Protein AF-A0A524MH67-F1 (afdb_monomer_lite)

Foldseek 3Di:
DFPPPDDAALVVQLVVCVVVVQKFFADKDWQLPDLPDRTPHMDTDIDRDDPPDDDDDHDLQVRLVSNLPNLLQVQDFDADDAPRDWGWGFRHWDDDPSDIDTHIDTDTQDQPQVRNQVSNCVSCPPRHDDPDDDGDGDLGAADADCPDPLNVLLVVLCVVLVHDDDDHGDPDDDCNSNVVSVVDHDDDDDFDWDPVPHPPTDGDPVRNVSVVSSVVSSVVQVPDPDHPD

Structure (mmCIF, N/CA/C/O backbone):
data_AF-A0A524MH67-F1
#
_entry.id   AF-A0A524MH67-F1
#
loop_
_atom_site.group_PDB
_atom_site.id
_atom_site.type_symbol
_atom_site.label_atom_id
_atom_site.label_alt_id
_atom_site.label_comp_id
_atom_site.label_asym_id
_atom_site.label_entity_id
_atom_site.label_seq_id
_atom_site.pdbx_PDB_ins_code
_atom_site.Cartn_x
_atom_site.Cartn_y
_atom_site.Cartn_z
_atom_site.occupancy
_atom_site.B_iso_or_equiv
_atom_site.auth_seq_id
_atom_site.auth_comp_id
_atom_site.auth_asym_id
_atom_site.auth_atom_id
_atom_site.pdbx_PDB_model_num
ATOM 1 N N . MET A 1 1 ? 3.419 -0.612 4.081 1.00 63.00 1 MET A N 1
ATOM 2 C CA . MET A 1 1 ? 4.745 -0.034 3.809 1.00 63.00 1 MET A CA 1
ATOM 3 C C . MET A 1 1 ? 4.761 1.410 4.276 1.00 63.00 1 MET A C 1
ATOM 5 O O . MET A 1 1 ? 4.017 2.202 3.728 1.00 63.00 1 MET A O 1
ATOM 9 N N . ARG A 1 2 ? 5.557 1.757 5.284 1.00 64.69 2 ARG A N 1
ATOM 10 C CA . ARG A 1 2 ? 5.836 3.132 5.705 1.00 64.69 2 ARG A CA 1
ATOM 11 C C . ARG A 1 2 ? 7.031 3.686 4.924 1.00 64.69 2 ARG A C 1
ATOM 13 O O . ARG A 1 2 ? 8.116 3.104 5.030 1.00 64.69 2 ARG A O 1
ATOM 20 N N . PRO A 1 3 ? 6.876 4.799 4.186 1.00 63.72 3 PRO A N 1
ATOM 21 C CA . PRO A 1 3 ? 7.995 5.458 3.521 1.00 63.72 3 PRO A CA 1
ATOM 22 C C . PRO A 1 3 ? 9.138 5.754 4.505 1.00 63.72 3 PRO A C 1
ATOM 24 O O . PRO A 1 3 ? 8.900 6.225 5.614 1.00 63.72 3 PRO A O 1
ATOM 27 N N . GLY A 1 4 ? 10.378 5.439 4.120 1.00 64.69 4 GLY A N 1
ATOM 28 C CA . GLY A 1 4 ? 11.579 5.686 4.933 1.00 64.69 4 GLY A CA 1
ATOM 29 C C . GLY A 1 4 ? 11.851 4.682 6.062 1.00 64.69 4 GLY A C 1
ATOM 30 O O . GLY A 1 4 ? 12.946 4.695 6.616 1.00 64.69 4 GLY A O 1
ATOM 31 N N . VAL A 1 5 ? 10.905 3.791 6.374 1.00 68.88 5 VAL A N 1
ATOM 32 C CA . VAL A 1 5 ? 11.072 2.727 7.383 1.00 68.88 5 VAL A CA 1
ATOM 33 C C . VAL A 1 5 ? 11.122 1.358 6.713 1.00 68.88 5 VAL A C 1
ATOM 35 O O . VAL A 1 5 ? 12.042 0.577 6.950 1.00 68.88 5 VAL A O 1
ATOM 38 N N . ASP A 1 6 ? 10.158 1.088 5.838 1.00 72.50 6 ASP A N 1
ATOM 39 C CA . ASP A 1 6 ? 10.026 -0.197 5.163 1.00 72.50 6 ASP A CA 1
ATOM 40 C C . ASP A 1 6 ? 10.774 -0.180 3.819 1.00 72.50 6 ASP A C 1
ATOM 42 O O . ASP A 1 6 ? 10.792 0.827 3.105 1.00 72.50 6 ASP A O 1
ATOM 46 N N . ARG A 1 7 ? 11.379 -1.315 3.444 1.00 82.44 7 ARG A N 1
ATOM 47 C CA . ARG A 1 7 ? 12.073 -1.481 2.156 1.00 82.44 7 ARG A CA 1
ATOM 48 C C . ARG A 1 7 ? 11.164 -2.160 1.140 1.00 82.44 7 ARG A C 1
ATOM 50 O O . ARG A 1 7 ? 10.571 -3.190 1.438 1.00 82.44 7 ARG A O 1
ATOM 57 N N . HIS A 1 8 ? 11.093 -1.604 -0.068 1.00 93.69 8 HIS A N 1
ATOM 58 C CA . HIS A 1 8 ? 10.440 -2.241 -1.210 1.00 93.69 8 HIS A CA 1
ATOM 59 C C . HIS A 1 8 ? 11.501 -2.783 -2.160 1.00 93.69 8 HIS A C 1
ATOM 61 O O . HIS A 1 8 ? 12.319 -2.005 -2.658 1.00 93.69 8 HIS A O 1
ATOM 67 N N . ALA A 1 9 ? 11.484 -4.083 -2.461 1.00 95.06 9 ALA A N 1
ATOM 68 C CA . ALA A 1 9 ? 12.525 -4.687 -3.294 1.00 95.06 9 ALA A CA 1
ATOM 69 C C . ALA A 1 9 ? 12.574 -4.060 -4.699 1.00 95.06 9 ALA A C 1
ATOM 71 O O . ALA A 1 9 ? 13.624 -3.597 -5.133 1.00 95.06 9 ALA A O 1
ATOM 72 N N . MET A 1 10 ? 11.421 -3.918 -5.361 1.00 95.88 10 MET A N 1
ATOM 73 C CA . MET A 1 10 ? 11.360 -3.285 -6.686 1.00 95.88 10 MET A CA 1
ATOM 74 C C . MET A 1 10 ? 11.753 -1.797 -6.705 1.00 95.88 10 MET A C 1
ATOM 76 O O . MET A 1 10 ? 12.475 -1.384 -7.606 1.00 95.88 10 MET A O 1
ATOM 80 N N . LEU A 1 11 ? 11.358 -0.987 -5.710 1.00 96.25 11 LEU A N 1
ATOM 81 C CA . LEU A 1 11 ? 11.816 0.413 -5.644 1.00 96.25 11 LEU A CA 1
ATOM 82 C C . LEU A 1 11 ? 13.320 0.506 -5.361 1.00 96.25 11 LEU A C 1
ATOM 84 O O . LEU A 1 11 ? 13.980 1.433 -5.819 1.00 96.25 11 LEU A O 1
ATOM 88 N N . THR A 1 12 ? 13.880 -0.467 -4.638 1.00 95.44 12 THR A N 1
ATOM 89 C CA . THR A 1 12 ? 15.331 -0.565 -4.423 1.00 95.44 12 THR A CA 1
ATOM 90 C C . THR A 1 12 ? 16.057 -0.874 -5.733 1.00 95.44 12 THR A C 1
ATOM 92 O O . THR A 1 12 ? 17.059 -0.235 -6.038 1.00 95.44 12 THR A O 1
ATOM 95 N N . ALA A 1 13 ? 15.520 -1.799 -6.533 1.00 96.19 13 ALA A N 1
ATOM 96 C CA . ALA A 1 13 ? 16.031 -2.117 -7.864 1.00 96.19 13 ALA A CA 1
ATOM 97 C C . ALA A 1 13 ? 15.954 -0.903 -8.813 1.00 96.19 13 ALA A C 1
ATOM 99 O O . ALA A 1 13 ? 16.918 -0.585 -9.503 1.00 96.19 13 ALA A O 1
ATOM 100 N N . SER A 1 14 ? 14.847 -0.160 -8.770 1.00 97.25 14 SER A N 1
ATOM 101 C CA . SER A 1 14 ? 14.681 1.100 -9.504 1.00 97.25 14 SER A CA 1
ATOM 102 C C . SER A 1 14 ? 15.709 2.158 -9.091 1.00 97.25 14 SER A C 1
ATOM 104 O O . SER A 1 14 ? 16.382 2.733 -9.942 1.00 97.25 14 SER A O 1
ATOM 106 N N . LYS A 1 15 ? 15.928 2.341 -7.781 1.00 96.38 15 LYS A N 1
ATOM 107 C CA . LYS A 1 15 ? 16.966 3.235 -7.248 1.00 96.38 15 LYS A CA 1
ATOM 108 C C . LYS A 1 15 ? 18.366 2.861 -7.726 1.00 96.38 15 LYS A C 1
ATOM 110 O O . LYS A 1 15 ? 19.169 3.746 -7.999 1.00 96.38 15 LYS A O 1
ATOM 115 N N . TYR A 1 16 ? 18.673 1.571 -7.819 1.00 97.00 16 TYR A N 1
ATOM 116 C CA . TYR A 1 16 ? 19.951 1.133 -8.364 1.00 97.00 16 TYR A CA 1
ATOM 117 C C . TYR A 1 16 ? 20.128 1.588 -9.821 1.00 97.00 16 TYR A C 1
ATOM 119 O O . TYR A 1 16 ? 21.191 2.099 -10.163 1.00 97.00 16 TYR A O 1
ATOM 127 N N . LEU A 1 17 ? 19.097 1.465 -10.664 1.00 97.19 17 LEU A N 1
ATOM 128 C CA . LEU A 1 17 ? 19.153 1.939 -12.052 1.00 97.19 17 LEU A CA 1
ATOM 129 C C . LEU A 1 17 ? 19.248 3.466 -12.140 1.00 97.19 17 LEU A C 1
ATOM 131 O O . LEU A 1 17 ? 19.985 3.976 -12.977 1.00 97.19 17 LEU A O 1
ATOM 135 N N . ASP A 1 18 ? 18.558 4.200 -11.267 1.00 95.38 18 ASP A N 1
ATOM 136 C CA . ASP A 1 18 ? 18.682 5.662 -11.159 1.00 95.38 18 ASP A CA 1
ATOM 137 C C . ASP A 1 18 ? 20.129 6.089 -10.841 1.00 95.38 18 ASP A C 1
ATOM 139 O O . ASP A 1 18 ? 20.682 6.987 -11.470 1.00 95.38 18 ASP A O 1
ATOM 143 N N . GLN A 1 19 ? 20.797 5.359 -9.943 1.00 96.94 19 GLN A N 1
ATOM 144 C CA . GLN A 1 19 ? 22.207 5.578 -9.600 1.00 96.94 19 GLN A CA 1
ATOM 145 C C . GLN A 1 19 ? 23.195 5.103 -10.681 1.00 96.94 19 GLN A C 1
ATOM 147 O O . GLN A 1 19 ? 24.370 5.464 -10.623 1.00 96.94 19 GLN A O 1
ATOM 152 N N . ASN A 1 20 ? 22.743 4.301 -11.652 1.00 97.06 20 ASN A N 1
ATOM 153 C CA . ASN A 1 20 ? 23.549 3.745 -12.741 1.00 97.06 20 ASN A CA 1
ATOM 154 C C . ASN A 1 20 ? 22.836 3.983 -14.093 1.00 97.06 20 ASN A C 1
ATOM 156 O O . ASN A 1 20 ? 22.246 3.059 -14.666 1.00 97.06 20 ASN A O 1
ATOM 160 N N . PRO A 1 21 ? 22.843 5.226 -14.610 1.00 95.19 21 PRO A N 1
ATOM 161 C CA . PRO A 1 21 ? 22.004 5.630 -15.743 1.00 95.19 21 PRO A CA 1
ATOM 162 C C . PRO A 1 21 ? 22.329 4.909 -17.057 1.00 95.19 21 PRO A C 1
ATOM 164 O O . PRO A 1 21 ? 21.431 4.703 -17.864 1.00 95.19 21 PRO A O 1
ATOM 167 N N . GLU A 1 22 ? 23.569 4.458 -17.240 1.00 95.19 22 GLU A N 1
ATOM 168 C CA . GLU A 1 22 ? 23.983 3.705 -18.434 1.00 95.19 22 GLU A CA 1
ATOM 169 C C . GLU A 1 22 ? 23.548 2.232 -18.392 1.00 95.19 22 GLU A C 1
ATOM 171 O O . GLU A 1 22 ? 23.509 1.558 -19.417 1.00 95.19 22 GLU A O 1
ATOM 176 N N . SER A 1 23 ? 23.225 1.700 -17.210 1.00 96.69 23 SER A N 1
ATOM 177 C CA . SER A 1 23 ? 22.861 0.292 -17.066 1.00 96.69 23 SER A CA 1
ATOM 178 C C . SER A 1 23 ? 21.522 -0.026 -17.726 1.00 96.69 23 SER A C 1
ATOM 180 O O . SER A 1 23 ? 20.567 0.744 -17.635 1.00 96.69 23 SER A O 1
ATOM 182 N N . VAL A 1 24 ? 21.395 -1.208 -18.318 1.00 97.00 24 VAL A N 1
ATOM 183 C CA . VAL A 1 24 ? 20.130 -1.680 -18.903 1.00 97.00 24 VAL A CA 1
ATOM 184 C C . VAL A 1 24 ? 19.752 -3.050 -18.353 1.00 97.00 24 VAL A C 1
ATOM 186 O O . VAL A 1 24 ? 20.598 -3.756 -17.807 1.00 97.00 24 VAL A O 1
ATOM 189 N N . VAL A 1 25 ? 18.476 -3.419 -18.462 1.00 96.81 25 VAL A N 1
ATOM 190 C CA . VAL A 1 25 ? 17.924 -4.646 -17.872 1.00 96.81 25 VAL A CA 1
ATOM 191 C C . VAL A 1 25 ? 17.543 -5.634 -18.971 1.00 96.81 25 VAL A C 1
ATOM 193 O O . VAL A 1 25 ? 16.826 -5.284 -19.910 1.00 96.81 25 VAL A O 1
ATOM 196 N N . THR A 1 26 ? 17.995 -6.881 -18.847 1.00 95.69 26 THR A N 1
ATOM 197 C CA . THR A 1 26 ? 17.592 -7.973 -19.750 1.00 95.69 26 THR A CA 1
ATOM 198 C C . THR A 1 26 ? 16.437 -8.789 -19.200 1.00 95.69 26 THR A C 1
ATOM 200 O O . THR A 1 26 ? 15.601 -9.243 -19.975 1.00 95.69 26 THR A O 1
ATOM 203 N N . ASP A 1 27 ? 16.392 -8.982 -17.883 1.00 95.56 27 ASP A N 1
ATOM 204 C CA . ASP A 1 27 ? 15.345 -9.755 -17.222 1.00 95.56 27 ASP A CA 1
ATOM 205 C C . ASP A 1 27 ? 15.157 -9.317 -15.763 1.00 95.56 27 ASP A C 1
ATOM 207 O O . ASP A 1 27 ? 16.037 -8.695 -15.158 1.00 95.56 27 ASP A O 1
ATOM 211 N N . VAL A 1 28 ? 13.996 -9.649 -15.199 1.00 96.88 28 VAL A N 1
ATOM 212 C CA . VAL A 1 28 ? 13.645 -9.383 -13.803 1.00 96.88 28 VAL A CA 1
ATOM 213 C C . VAL A 1 28 ? 12.893 -10.560 -13.196 1.00 96.88 28 VAL A C 1
ATOM 215 O O . VAL A 1 28 ? 11.945 -11.098 -13.768 1.00 96.88 28 VAL A O 1
ATOM 218 N N . ARG A 1 29 ? 13.286 -10.932 -11.980 1.00 96.06 29 ARG A N 1
ATOM 219 C CA . ARG A 1 29 ? 12.658 -11.997 -11.190 1.00 96.06 29 ARG A CA 1
ATOM 220 C C . ARG A 1 29 ? 12.349 -11.472 -9.794 1.00 96.06 29 ARG A C 1
ATOM 222 O O . ARG A 1 29 ? 13.000 -10.547 -9.314 1.00 96.06 29 ARG A O 1
ATOM 229 N N . GLY A 1 30 ? 11.342 -12.023 -9.126 1.00 95.00 30 GLY A N 1
ATOM 230 C CA . GLY A 1 30 ? 10.971 -11.530 -7.803 1.00 95.00 30 GLY A CA 1
ATOM 231 C C . GLY A 1 30 ? 9.867 -12.313 -7.122 1.00 95.00 30 GLY A C 1
ATOM 232 O O . GLY A 1 30 ? 9.206 -13.163 -7.718 1.00 95.00 30 GLY A O 1
ATOM 233 N N . GLY A 1 31 ? 9.629 -11.972 -5.857 1.00 94.12 31 GLY A N 1
ATOM 234 C CA . GLY A 1 31 ? 8.503 -12.470 -5.065 1.00 94.12 31 GLY A CA 1
ATOM 235 C C . GLY A 1 31 ? 7.166 -11.839 -5.471 1.00 94.12 31 GLY A C 1
ATOM 236 O O . GLY A 1 31 ? 6.421 -11.386 -4.604 1.00 94.12 31 GLY A O 1
ATOM 237 N N . PHE A 1 32 ? 6.879 -11.761 -6.772 1.00 94.50 32 PHE A N 1
ATOM 238 C CA . PHE A 1 32 ? 5.717 -11.085 -7.355 1.00 94.50 32 PHE A CA 1
ATOM 239 C C . PHE A 1 32 ? 4.481 -11.995 -7.300 1.00 94.50 32 PHE A C 1
ATOM 241 O O . PHE A 1 32 ? 4.048 -12.549 -8.305 1.00 94.50 32 PHE A O 1
ATOM 248 N N . VAL A 1 33 ? 3.941 -12.224 -6.101 1.00 89.69 33 VA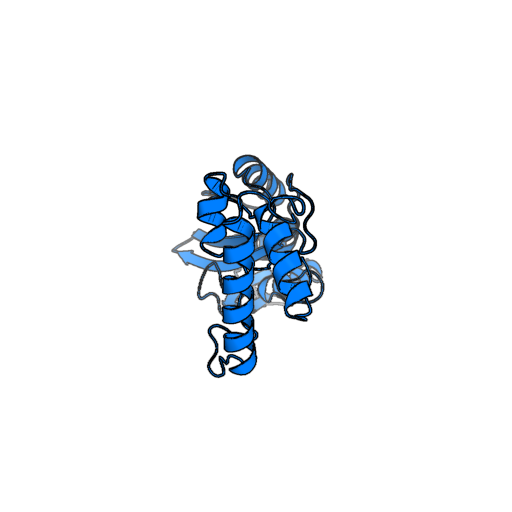L A N 1
ATOM 249 C CA . VAL A 1 33 ? 2.899 -13.251 -5.899 1.00 89.69 33 VAL A CA 1
ATOM 250 C C . VAL A 1 33 ? 1.482 -12.687 -6.028 1.00 89.69 33 VAL A C 1
ATOM 252 O O . VAL A 1 33 ? 0.609 -13.337 -6.600 1.00 89.69 33 VAL A O 1
ATOM 255 N N . LYS A 1 34 ? 1.215 -11.504 -5.458 1.00 89.50 34 LYS A N 1
ATOM 256 C CA . LYS A 1 34 ? -0.122 -10.885 -5.415 1.00 89.50 34 LYS A CA 1
ATOM 257 C C . LYS A 1 34 ? -0.019 -9.365 -5.411 1.00 89.50 34 LYS A C 1
ATOM 259 O O . LYS A 1 34 ? 0.900 -8.808 -4.822 1.00 89.50 34 LYS A O 1
ATOM 264 N N . SER A 1 35 ? -1.016 -8.696 -5.983 1.00 88.00 35 SER A N 1
ATOM 265 C CA . SER A 1 35 ? -1.062 -7.231 -6.086 1.00 88.00 35 SER A CA 1
ATOM 266 C C . SER A 1 35 ? -1.096 -6.499 -4.740 1.00 88.00 35 SER A C 1
ATOM 268 O O . SER A 1 35 ? -0.686 -5.348 -4.678 1.00 88.00 35 SER A O 1
ATOM 270 N N . ASN A 1 36 ? -1.549 -7.139 -3.659 1.00 84.44 36 ASN A N 1
ATOM 271 C CA . ASN A 1 36 ? -1.630 -6.554 -2.315 1.00 84.44 36 ASN A CA 1
ATOM 272 C C . ASN A 1 36 ? -0.515 -7.027 -1.361 1.00 84.44 36 ASN A C 1
ATOM 274 O O . ASN A 1 36 ? -0.575 -6.736 -0.164 1.00 84.44 36 ASN A O 1
ATOM 278 N N . VAL A 1 37 ? 0.479 -7.763 -1.867 1.00 87.56 37 VAL A N 1
ATOM 279 C CA . VAL A 1 37 ? 1.621 -8.261 -1.092 1.00 87.56 37 VAL A CA 1
ATOM 280 C C . VAL A 1 37 ? 2.882 -7.570 -1.587 1.00 87.56 37 VAL A C 1
ATOM 282 O O . VAL A 1 37 ? 3.225 -7.666 -2.759 1.00 87.56 37 VAL A O 1
ATOM 285 N N . VAL A 1 38 ? 3.587 -6.894 -0.680 1.00 90.56 38 VAL A N 1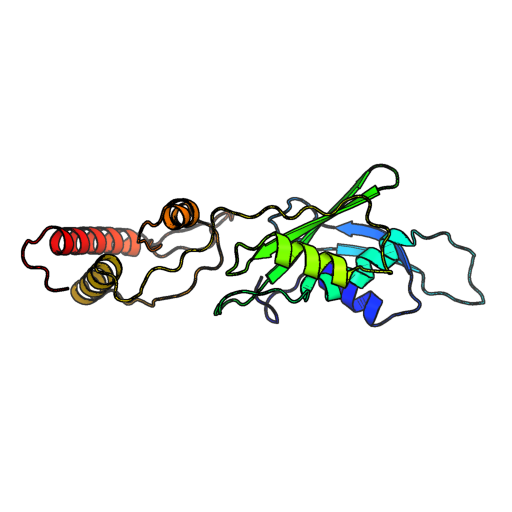
ATOM 286 C CA . VAL A 1 38 ? 4.871 -6.263 -1.004 1.00 90.56 38 VAL A CA 1
ATOM 287 C C . VAL A 1 38 ? 5.914 -7.358 -1.274 1.00 90.56 38 VAL A C 1
ATOM 289 O O . VAL A 1 38 ? 6.115 -8.214 -0.407 1.00 90.56 38 VAL A O 1
ATOM 292 N N . PRO A 1 39 ? 6.603 -7.349 -2.429 1.00 92.88 39 PRO A N 1
ATOM 293 C CA . PRO A 1 39 ? 7.607 -8.355 -2.746 1.00 92.88 39 PRO A CA 1
ATOM 294 C C . PRO A 1 39 ? 8.823 -8.215 -1.826 1.00 92.88 39 PRO A C 1
ATOM 296 O O . PRO A 1 39 ? 9.446 -7.152 -1.743 1.00 92.88 39 PRO A O 1
ATOM 299 N N . GLY A 1 40 ? 9.181 -9.314 -1.157 1.00 91.50 40 GLY A N 1
ATOM 300 C CA . GLY A 1 40 ? 10.335 -9.371 -0.253 1.00 91.50 40 GLY A CA 1
ATOM 301 C C . GLY A 1 40 ? 11.693 -9.394 -0.965 1.00 91.50 40 GLY A C 1
ATOM 302 O O . GLY A 1 40 ? 12.708 -9.087 -0.346 1.00 91.50 40 GLY A O 1
ATOM 303 N N . TRP A 1 41 ? 11.722 -9.730 -2.257 1.00 95.50 41 TRP A N 1
ATOM 304 C CA . TRP A 1 41 ? 12.932 -9.754 -3.077 1.00 95.50 41 TRP A CA 1
ATOM 305 C C . TRP A 1 41 ? 12.614 -9.443 -4.545 1.00 95.50 41 TRP A C 1
ATOM 307 O O . TRP A 1 41 ? 11.505 -9.701 -5.022 1.00 95.50 41 TRP A O 1
ATOM 317 N N . ALA A 1 42 ? 13.601 -8.873 -5.231 1.00 97.00 42 ALA A N 1
ATOM 318 C CA . ALA A 1 42 ? 13.624 -8.626 -6.664 1.00 97.00 42 ALA A CA 1
ATOM 319 C C . ALA A 1 42 ? 15.082 -8.741 -7.132 1.00 97.00 42 ALA A C 1
ATOM 321 O O . ALA A 1 42 ? 15.986 -8.258 -6.450 1.00 97.00 42 ALA A O 1
ATOM 322 N N . GLU A 1 43 ? 15.292 -9.384 -8.268 1.00 97.50 43 GLU A N 1
ATOM 323 C CA . GLU A 1 43 ? 16.584 -9.631 -8.900 1.00 97.50 43 GLU A CA 1
ATOM 324 C C . GLU A 1 43 ? 16.527 -9.102 -10.334 1.00 97.50 43 GLU A C 1
ATOM 326 O O . GLU A 1 43 ? 15.533 -9.320 -11.029 1.00 97.50 43 GLU A O 1
ATOM 331 N N . LEU A 1 44 ? 17.575 -8.392 -10.755 1.00 97.38 44 LEU A N 1
ATOM 332 C CA . LEU A 1 44 ? 17.720 -7.868 -12.111 1.00 97.38 44 LEU A CA 1
ATOM 333 C C . LEU A 1 44 ? 18.938 -8.493 -12.776 1.00 97.38 44 LEU A C 1
ATOM 335 O O . LEU A 1 44 ? 20.027 -8.471 -12.200 1.00 97.38 44 LEU A O 1
ATOM 339 N N . ASP A 1 45 ? 18.765 -8.933 -14.018 1.00 97.06 45 ASP A N 1
ATOM 340 C CA . ASP A 1 45 ? 19.888 -9.184 -14.912 1.00 97.06 45 ASP A CA 1
ATOM 341 C C . ASP A 1 45 ? 20.255 -7.856 -15.585 1.00 97.06 45 ASP A C 1
ATOM 343 O O . ASP A 1 45 ? 19.482 -7.303 -16.373 1.00 97.06 45 ASP A O 1
ATOM 347 N N . VAL A 1 46 ? 21.414 -7.308 -15.210 1.00 96.81 46 VAL A N 1
ATOM 348 C CA . VAL A 1 46 ? 21.853 -5.961 -15.595 1.00 96.81 46 VAL A CA 1
ATOM 349 C C . VAL A 1 46 ? 23.055 -6.037 -16.528 1.00 96.81 46 VAL A C 1
ATOM 351 O O . VAL A 1 46 ? 24.034 -6.728 -16.246 1.00 96.81 46 VAL A O 1
ATOM 354 N N . ILE A 1 47 ? 23.011 -5.261 -17.607 1.00 96.19 47 ILE A N 1
ATOM 355 C CA . ILE A 1 47 ? 24.163 -4.992 -18.466 1.00 96.19 47 ILE A CA 1
ATOM 356 C C . ILE A 1 47 ? 24.719 -3.621 -18.097 1.00 96.19 47 ILE A C 1
ATOM 358 O O . ILE A 1 47 ? 23.996 -2.625 -18.106 1.00 96.19 47 ILE A O 1
ATOM 362 N N . HIS A 1 48 ? 26.021 -3.574 -17.838 1.00 95.12 48 HIS A N 1
ATOM 363 C CA . HIS A 1 48 ? 26.791 -2.338 -17.812 1.00 95.12 48 HIS A CA 1
ATOM 364 C C . HIS A 1 48 ? 27.466 -2.164 -19.176 1.00 95.12 48 HIS A C 1
ATOM 366 O O . HIS A 1 48 ? 28.264 -3.030 -19.544 1.00 95.12 48 HIS A O 1
ATOM 372 N N . PRO A 1 49 ? 27.150 -1.107 -19.944 1.00 91.62 49 PRO A N 1
ATOM 373 C CA . PRO A 1 49 ? 27.791 -0.881 -21.232 1.00 91.62 49 PRO A CA 1
ATOM 374 C C . PRO A 1 49 ? 29.313 -0.752 -21.101 1.00 91.62 49 PRO A C 1
ATOM 376 O O . PRO A 1 49 ? 29.815 -0.019 -20.250 1.00 91.62 49 PRO A O 1
ATOM 379 N N . ASP A 1 50 ? 30.038 -1.446 -21.975 1.00 91.31 50 ASP A N 1
ATOM 380 C CA . ASP A 1 50 ? 31.496 -1.403 -22.094 1.00 91.31 50 ASP A CA 1
ATOM 381 C C . ASP A 1 50 ? 31.854 -1.420 -23.584 1.00 91.31 50 ASP A C 1
ATOM 383 O O . ASP A 1 50 ? 31.370 -2.267 -24.337 1.00 91.31 50 ASP A O 1
ATOM 387 N N . SER A 1 51 ? 32.703 -0.486 -24.018 1.00 87.31 51 SER A N 1
ATOM 388 C CA . SER A 1 51 ? 33.145 -0.360 -25.411 1.00 87.31 51 SER A CA 1
ATOM 389 C C . SER A 1 51 ? 33.989 -1.542 -25.898 1.00 87.31 51 SER A C 1
ATOM 391 O O . SER A 1 51 ? 34.116 -1.748 -27.103 1.00 87.31 51 SER A O 1
ATOM 393 N N . SER A 1 52 ? 34.555 -2.322 -24.976 1.00 90.25 52 SER A N 1
ATOM 394 C CA . SER A 1 52 ? 35.282 -3.565 -25.251 1.00 90.25 52 SER A CA 1
ATOM 395 C C . SER A 1 52 ? 34.426 -4.827 -25.070 1.00 90.25 52 SER A C 1
ATOM 397 O O . SER A 1 52 ? 34.920 -5.948 -25.222 1.00 90.25 52 SER A O 1
ATOM 399 N N . GLY A 1 53 ? 33.146 -4.642 -24.734 1.00 88.38 53 GLY A N 1
ATOM 400 C CA . GLY A 1 53 ? 32.198 -5.701 -24.430 1.00 88.38 53 GLY A CA 1
ATOM 401 C C . GLY A 1 53 ? 31.669 -6.446 -25.655 1.00 88.38 53 GLY A C 1
ATOM 402 O O . GLY A 1 53 ? 32.042 -6.204 -26.801 1.00 88.38 53 GLY A O 1
ATOM 403 N N . LYS A 1 54 ? 30.772 -7.398 -25.388 1.00 90.25 54 LYS A N 1
ATOM 404 C CA . LYS A 1 54 ? 30.007 -8.103 -26.422 1.00 90.25 54 LYS A CA 1
ATOM 405 C C . LYS A 1 54 ? 28.673 -7.405 -26.638 1.00 90.25 54 LYS A C 1
ATOM 407 O O . LYS A 1 54 ? 28.073 -6.930 -25.677 1.00 90.25 54 LYS A O 1
ATOM 412 N N . ASP A 1 55 ? 28.174 -7.462 -27.866 1.00 90.75 55 ASP A N 1
ATOM 413 C CA . ASP A 1 55 ? 26.811 -7.039 -28.168 1.00 90.75 55 ASP A CA 1
ATOM 414 C C . ASP A 1 55 ? 25.810 -7.983 -27.490 1.00 90.75 55 ASP A C 1
ATOM 416 O O . ASP A 1 55 ? 25.816 -9.197 -27.713 1.00 90.75 55 ASP A O 1
ATOM 420 N N . ILE A 1 56 ? 24.949 -7.418 -26.644 1.00 93.00 56 ILE A N 1
ATOM 421 C CA . ILE A 1 56 ? 23.885 -8.131 -25.935 1.00 93.00 56 ILE A CA 1
ATOM 422 C C . ILE A 1 56 ? 22.577 -7.374 -26.170 1.00 93.00 56 ILE A C 1
ATOM 424 O O . ILE A 1 56 ? 22.517 -6.151 -26.060 1.00 93.00 56 ILE A O 1
ATOM 428 N N . THR A 1 57 ? 21.517 -8.106 -26.513 1.00 93.25 57 THR A N 1
ATOM 429 C CA . THR A 1 57 ? 20.171 -7.534 -26.657 1.00 93.25 57 THR A CA 1
ATOM 430 C C . THR A 1 57 ? 19.518 -7.383 -25.286 1.00 93.25 57 THR A C 1
ATOM 432 O O . THR A 1 57 ? 19.657 -8.262 -24.439 1.00 93.25 57 THR A O 1
ATOM 435 N N . TYR A 1 58 ? 18.776 -6.297 -25.083 1.00 94.69 58 TYR A N 1
ATOM 436 C CA . TYR A 1 58 ? 18.037 -6.034 -23.850 1.00 94.69 58 TYR A CA 1
ATOM 437 C C . TYR A 1 58 ? 16.608 -5.576 -24.149 1.00 94.69 58 TYR A C 1
ATOM 439 O O . TYR A 1 58 ? 16.288 -5.176 -25.272 1.00 94.69 58 TYR A O 1
ATOM 447 N N . ASP A 1 59 ? 15.748 -5.631 -23.134 1.00 93.19 59 ASP A N 1
ATOM 448 C CA . ASP A 1 59 ? 14.368 -5.167 -23.234 1.00 93.19 59 ASP A CA 1
ATOM 449 C C . ASP A 1 59 ? 14.308 -3.689 -22.818 1.00 93.19 59 ASP A C 1
ATOM 451 O O . ASP A 1 59 ? 14.407 -3.329 -21.638 1.00 93.19 59 ASP A O 1
ATOM 455 N N . LYS A 1 60 ? 14.183 -2.807 -23.817 1.00 93.50 60 LYS A N 1
ATOM 456 C CA . LYS A 1 60 ? 14.107 -1.360 -23.589 1.00 93.50 60 LYS A CA 1
ATOM 457 C C . LYS A 1 60 ? 12.889 -0.985 -22.745 1.00 93.50 60 LYS A C 1
ATOM 459 O O . LYS A 1 60 ? 13.019 -0.176 -21.833 1.00 93.50 60 LYS A O 1
ATOM 464 N N . ASN A 1 61 ? 11.734 -1.598 -23.001 1.00 93.69 61 ASN A N 1
ATOM 465 C CA . ASN A 1 61 ? 10.509 -1.298 -22.262 1.00 93.69 61 ASN A CA 1
ATOM 466 C C . ASN A 1 61 ? 10.625 -1.734 -20.800 1.00 93.69 61 ASN A C 1
ATOM 468 O O . ASN A 1 61 ? 10.208 -0.992 -19.914 1.00 93.69 61 ASN A O 1
ATOM 472 N N . LEU A 1 62 ? 11.237 -2.894 -20.538 1.00 95.94 62 LEU A N 1
ATOM 473 C CA . LEU A 1 62 ? 11.530 -3.330 -19.174 1.00 95.94 62 LEU A CA 1
ATOM 474 C C . LEU A 1 62 ? 12.474 -2.353 -18.467 1.00 95.94 62 LEU A C 1
ATOM 476 O O . LEU A 1 62 ? 12.231 -1.980 -17.322 1.00 95.94 62 LEU A O 1
ATOM 480 N N . THR A 1 63 ? 13.539 -1.925 -19.147 1.00 96.31 63 THR A N 1
ATOM 481 C CA . THR A 1 63 ? 14.516 -0.985 -18.582 1.00 96.31 63 THR A CA 1
ATOM 482 C C . THR A 1 63 ? 13.846 0.330 -18.180 1.00 96.31 63 THR A C 1
ATOM 484 O O . THR A 1 63 ? 13.977 0.750 -17.029 1.00 96.31 63 THR A O 1
ATOM 487 N N . GLU A 1 64 ? 13.078 0.944 -19.083 1.00 96.19 64 GLU A N 1
ATOM 488 C CA . GLU A 1 64 ? 12.352 2.188 -18.798 1.00 96.19 64 GLU A CA 1
ATOM 489 C C . GLU A 1 64 ? 11.302 1.995 -17.696 1.00 96.19 64 GLU A C 1
ATOM 491 O O . GLU A 1 64 ? 11.227 2.793 -16.763 1.00 96.19 64 GLU A O 1
ATOM 496 N N . LEU A 1 65 ? 10.547 0.892 -17.721 1.00 97.25 65 LEU A N 1
ATOM 497 C CA . LEU A 1 65 ? 9.567 0.578 -16.680 1.00 97.25 65 LEU A CA 1
ATOM 498 C C . LEU A 1 65 ? 10.215 0.486 -15.295 1.00 97.25 65 LEU A C 1
ATOM 500 O O . LEU A 1 65 ? 9.709 1.067 -14.334 1.00 97.25 65 LEU A O 1
ATOM 504 N N . MET A 1 66 ? 11.348 -0.212 -15.188 1.00 97.62 66 MET A N 1
ATOM 505 C CA . MET A 1 66 ? 12.075 -0.356 -13.929 1.00 97.62 66 MET A CA 1
ATOM 506 C C . MET A 1 66 ? 12.642 0.981 -13.437 1.00 97.62 66 MET A C 1
ATOM 508 O O . MET A 1 66 ? 12.624 1.235 -12.231 1.00 97.62 66 MET A O 1
ATOM 512 N N . ARG A 1 67 ? 13.093 1.867 -14.333 1.00 96.94 67 ARG A N 1
ATOM 513 C CA . ARG A 1 67 ? 13.528 3.234 -13.985 1.00 96.94 67 ARG A CA 1
ATOM 514 C C . ARG A 1 67 ? 12.374 4.086 -13.459 1.00 96.94 67 ARG A C 1
ATOM 516 O O . ARG A 1 67 ? 12.534 4.802 -12.474 1.00 96.94 67 ARG A O 1
ATOM 523 N N . LEU A 1 68 ? 11.192 3.950 -14.051 1.00 97.06 68 LEU A N 1
ATOM 524 C CA . LEU A 1 68 ? 10.021 4.754 -13.706 1.00 97.06 68 LEU A CA 1
ATOM 525 C C . LEU A 1 68 ? 9.325 4.344 -12.408 1.00 97.06 68 LEU A C 1
ATOM 527 O O . LEU A 1 68 ? 8.477 5.095 -11.931 1.00 97.06 68 LEU A O 1
ATOM 531 N N . LEU A 1 69 ? 9.670 3.211 -11.786 1.00 97.44 69 LEU A N 1
ATOM 532 C CA . LEU A 1 69 ? 9.019 2.805 -10.534 1.00 97.44 69 LEU A CA 1
ATOM 533 C C . LEU A 1 69 ? 9.162 3.856 -9.422 1.00 97.44 69 LEU A C 1
ATOM 535 O O . LEU A 1 69 ? 8.221 4.045 -8.652 1.00 97.44 69 LEU A O 1
ATOM 539 N N . LEU A 1 70 ? 10.299 4.557 -9.337 1.00 94.94 70 LEU A N 1
ATOM 540 C CA . LEU A 1 70 ? 10.479 5.660 -8.391 1.00 94.94 70 LEU A CA 1
ATOM 541 C C . LEU A 1 70 ? 9.547 6.853 -8.700 1.00 94.94 70 LEU A C 1
ATOM 543 O O . LEU A 1 70 ? 8.747 7.177 -7.816 1.00 94.94 70 LEU A O 1
ATOM 547 N N . PRO A 1 71 ? 9.557 7.456 -9.909 1.00 95.25 71 PRO A N 1
ATOM 548 C CA . PRO A 1 71 ? 8.573 8.467 -10.311 1.00 95.25 71 PRO A CA 1
ATOM 549 C C . PRO A 1 71 ? 7.116 8.045 -10.080 1.00 95.25 71 PRO A C 1
ATOM 551 O O . PRO A 1 71 ? 6.355 8.779 -9.449 1.00 95.25 71 PRO A O 1
ATOM 554 N N . ILE A 1 72 ? 6.742 6.829 -10.494 1.00 97.12 72 ILE A N 1
ATOM 555 C CA . ILE A 1 72 ? 5.407 6.252 -10.273 1.00 97.12 72 ILE A CA 1
ATOM 556 C C . ILE A 1 72 ? 5.082 6.217 -8.778 1.00 97.12 72 ILE A C 1
ATOM 558 O O . ILE A 1 72 ? 3.998 6.632 -8.373 1.00 97.12 72 ILE A O 1
ATOM 562 N N . SER A 1 73 ? 6.022 5.773 -7.936 1.00 95.50 73 SER A N 1
ATOM 563 C CA . SER A 1 73 ? 5.806 5.693 -6.487 1.00 95.50 73 SER A CA 1
ATOM 564 C C . SER A 1 73 ? 5.616 7.059 -5.814 1.00 95.50 73 SER A C 1
ATOM 566 O O . SER A 1 73 ? 5.058 7.148 -4.718 1.00 95.50 73 SER A O 1
ATOM 568 N N . GLN A 1 74 ? 6.062 8.131 -6.473 1.00 94.25 74 GLN A N 1
ATOM 569 C CA . GLN A 1 74 ? 6.012 9.503 -5.976 1.00 94.25 74 GLN A CA 1
ATOM 570 C C . GLN A 1 74 ? 4.880 10.331 -6.599 1.00 94.25 74 GLN A C 1
ATOM 572 O O . GLN A 1 74 ? 4.554 11.385 -6.043 1.00 94.25 74 GLN A O 1
ATOM 577 N N . ALA A 1 75 ? 4.237 9.838 -7.667 1.00 96.19 75 ALA A N 1
ATOM 578 C CA . ALA A 1 75 ? 3.207 10.520 -8.454 1.00 96.19 75 ALA A CA 1
ATOM 579 C C . ALA A 1 75 ? 2.245 11.344 -7.588 1.00 96.19 75 ALA A C 1
ATOM 581 O O . ALA A 1 75 ? 1.587 10.824 -6.681 1.00 96.19 75 ALA A O 1
ATOM 582 N N . ALA A 1 76 ? 2.203 12.656 -7.815 1.00 94.81 76 ALA A N 1
ATOM 583 C CA . ALA A 1 76 ? 1.486 13.597 -6.964 1.00 94.81 76 ALA A CA 1
ATOM 584 C C . ALA A 1 76 ? 0.027 13.741 -7.409 1.00 94.81 76 ALA A C 1
ATOM 586 O O . ALA A 1 76 ? -0.234 14.194 -8.517 1.00 94.81 76 ALA A O 1
ATOM 587 N N . PHE A 1 77 ? -0.913 13.396 -6.529 1.00 96.50 77 PHE A N 1
ATOM 588 C CA . PHE A 1 77 ? -2.351 13.581 -6.733 1.00 96.50 77 PHE A CA 1
ATOM 589 C C . PHE A 1 77 ? -3.018 14.107 -5.451 1.00 96.50 77 PHE A C 1
ATOM 591 O O . PHE A 1 77 ? -2.477 13.893 -4.357 1.00 96.50 77 PHE A O 1
ATOM 598 N N . PRO A 1 78 ? -4.179 14.782 -5.552 1.00 95.38 78 PRO A N 1
ATOM 599 C CA . PRO A 1 78 ? -4.923 15.268 -4.394 1.00 95.38 78 PRO A CA 1
ATOM 600 C C . PRO A 1 78 ? -5.328 14.133 -3.441 1.00 95.38 78 PRO A C 1
ATOM 602 O O . PRO A 1 78 ? -5.950 13.147 -3.837 1.00 95.38 78 PRO A O 1
ATOM 605 N N . THR A 1 79 ? -4.988 14.285 -2.162 1.00 94.50 79 THR A N 1
ATOM 606 C CA . THR A 1 79 ? -5.358 13.371 -1.072 1.00 94.50 79 THR A CA 1
ATOM 607 C C . THR A 1 79 ? -5.468 14.153 0.230 1.00 94.50 79 THR A C 1
ATOM 609 O O . THR A 1 79 ? -4.764 15.149 0.409 1.00 94.50 79 THR A O 1
ATOM 612 N N . LYS A 1 80 ? -6.327 13.708 1.154 1.00 93.06 80 LYS A N 1
ATOM 613 C CA . LYS A 1 80 ? -6.348 14.265 2.513 1.00 93.06 80 LYS A CA 1
ATOM 614 C C . LYS A 1 80 ? -5.069 13.912 3.273 1.00 93.06 80 LYS A C 1
ATOM 616 O O . LYS A 1 80 ? -4.317 13.017 2.868 1.00 93.06 80 LYS A O 1
ATOM 621 N N . HIS A 1 81 ? -4.854 14.624 4.380 1.00 91.44 81 HIS A N 1
ATOM 622 C CA . HIS A 1 81 ? -3.802 14.305 5.342 1.00 91.44 81 HIS A CA 1
ATOM 623 C C . HIS A 1 81 ? -3.971 12.874 5.866 1.00 91.44 81 HIS A C 1
ATOM 625 O O . HIS A 1 81 ? -5.085 12.421 6.115 1.00 91.44 81 HIS A O 1
ATOM 631 N N . SER A 1 82 ? -2.846 12.186 6.022 1.00 90.56 82 SER A N 1
ATOM 632 C CA . SER A 1 82 ? -2.734 10.861 6.622 1.00 90.56 82 SER A CA 1
ATOM 633 C C . SER A 1 82 ? -1.435 10.834 7.410 1.00 90.56 82 SER A C 1
ATOM 635 O O . SER A 1 82 ? -0.381 11.216 6.894 1.00 90.56 82 SER A O 1
ATOM 637 N N . ASP A 1 83 ? -1.488 10.327 8.636 1.00 89.00 83 ASP A N 1
ATOM 638 C CA . ASP A 1 83 ? -0.304 10.107 9.466 1.00 89.00 83 ASP A CA 1
ATOM 639 C C . ASP A 1 83 ? 0.570 8.976 8.905 1.00 89.00 83 ASP A C 1
ATOM 641 O O . ASP A 1 83 ? 1.722 8.798 9.312 1.00 89.00 83 ASP A O 1
ATOM 645 N N . LYS A 1 84 ? 0.025 8.168 7.986 1.00 86.75 84 LYS A N 1
ATOM 646 C CA . LYS A 1 84 ? 0.749 7.100 7.279 1.00 86.75 84 LYS A CA 1
ATOM 647 C C . LYS A 1 84 ? 1.271 7.554 5.920 1.00 86.75 84 LYS A C 1
ATOM 649 O O . LYS A 1 84 ? 2.134 6.884 5.349 1.00 86.75 84 LYS A O 1
ATOM 654 N N . GLY A 1 85 ? 0.785 8.696 5.443 1.00 89.06 85 GLY A N 1
ATOM 655 C CA . GLY A 1 85 ? 1.088 9.258 4.142 1.00 89.06 85 GLY A CA 1
ATOM 656 C C . GLY A 1 85 ? 0.439 8.494 2.987 1.00 89.06 85 GLY A C 1
ATOM 657 O O . GLY A 1 85 ? -0.295 7.522 3.150 1.00 89.06 85 GLY A O 1
ATOM 658 N N . LYS A 1 86 ? 0.747 8.957 1.778 1.00 91.00 86 LYS A N 1
ATOM 659 C CA . LYS A 1 86 ? 0.379 8.312 0.516 1.00 91.00 86 LYS A CA 1
ATOM 660 C C . LYS A 1 86 ? 1.429 7.265 0.156 1.00 91.00 86 LYS A C 1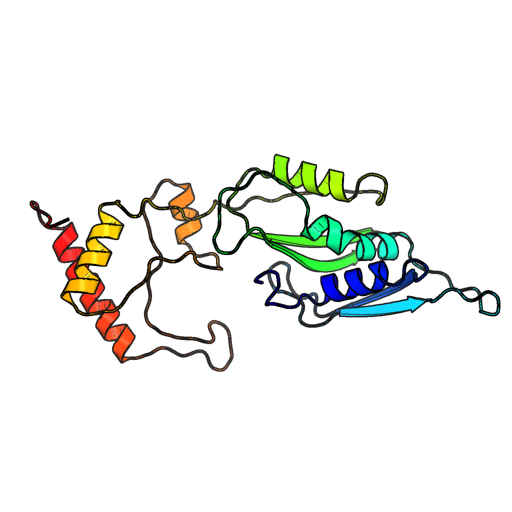
ATOM 662 O O . LYS A 1 86 ? 2.619 7.577 0.122 1.00 91.00 86 LYS A O 1
ATOM 667 N N . ILE A 1 87 ? 0.992 6.052 -0.165 1.00 92.00 87 ILE A N 1
ATOM 668 C CA . ILE A 1 87 ? 1.868 4.935 -0.526 1.00 92.00 87 ILE A CA 1
ATOM 669 C C . ILE A 1 87 ? 1.420 4.365 -1.870 1.00 92.00 87 ILE A C 1
ATOM 671 O O . ILE A 1 87 ? 0.257 4.014 -2.039 1.00 92.00 87 ILE A O 1
ATOM 675 N N . ILE A 1 88 ? 2.359 4.239 -2.804 1.00 94.69 88 ILE A N 1
ATOM 676 C CA . ILE A 1 88 ? 2.172 3.565 -4.091 1.00 94.69 88 ILE A CA 1
ATOM 677 C C . ILE A 1 88 ? 3.229 2.460 -4.146 1.00 94.69 88 ILE A C 1
ATOM 679 O O . ILE A 1 88 ? 4.426 2.742 -4.181 1.00 94.69 88 ILE A O 1
ATOM 683 N N . SER A 1 89 ? 2.804 1.202 -4.055 1.00 94.81 89 SER A N 1
ATOM 684 C CA . SER A 1 89 ? 3.693 0.036 -3.978 1.00 94.81 89 SER A CA 1
ATOM 685 C C . SER A 1 89 ? 3.566 -0.817 -5.240 1.00 94.81 89 SER A C 1
ATOM 687 O O . SER A 1 89 ? 2.516 -1.430 -5.442 1.00 94.81 89 SER A O 1
ATOM 689 N N . PRO A 1 90 ? 4.590 -0.851 -6.109 1.00 96.44 90 PRO A N 1
ATOM 690 C CA . PRO A 1 90 ? 4.568 -1.682 -7.305 1.00 96.44 90 PRO A CA 1
ATOM 691 C C . PRO A 1 90 ? 4.812 -3.144 -6.907 1.00 96.44 90 PRO A C 1
ATOM 693 O O . PRO A 1 90 ? 5.946 -3.540 -6.680 1.00 96.44 90 PRO A O 1
ATOM 696 N N . ASN A 1 91 ? 3.754 -3.942 -6.771 1.00 95.75 91 ASN A N 1
ATOM 697 C CA . ASN A 1 91 ? 3.813 -5.229 -6.063 1.00 95.75 91 ASN A CA 1
ATOM 698 C C . ASN A 1 91 ? 3.918 -6.451 -6.980 1.00 95.75 91 ASN A C 1
ATOM 700 O O . ASN A 1 91 ? 4.441 -7.491 -6.578 1.00 95.75 91 ASN A O 1
ATOM 704 N N . LEU A 1 92 ? 3.386 -6.343 -8.197 1.00 96.75 92 LEU A N 1
ATOM 705 C CA . LEU A 1 92 ? 3.293 -7.455 -9.133 1.00 96.75 92 LEU A CA 1
ATOM 706 C C . LEU A 1 92 ? 3.691 -6.978 -10.526 1.00 96.75 92 LEU A C 1
ATOM 708 O O . LEU A 1 92 ? 3.142 -6.001 -11.033 1.00 96.75 92 LEU A O 1
ATOM 712 N N . LEU A 1 93 ? 4.640 -7.692 -11.120 1.00 97.19 93 LEU A N 1
ATOM 713 C CA . LEU A 1 93 ? 5.113 -7.490 -12.478 1.00 97.19 93 LEU A CA 1
ATOM 714 C C . LEU A 1 93 ? 5.028 -8.827 -13.214 1.00 97.19 93 LEU A C 1
ATOM 716 O O . LEU A 1 93 ? 5.489 -9.846 -12.698 1.00 97.19 93 LEU A O 1
ATOM 720 N N . SER A 1 94 ? 4.442 -8.823 -14.404 1.00 95.56 94 SER A N 1
ATOM 721 C CA . SER A 1 94 ? 4.359 -9.997 -15.272 1.00 95.56 94 SER A CA 1
ATOM 722 C C . SER A 1 94 ? 4.584 -9.616 -16.732 1.00 95.56 94 SER A C 1
ATOM 724 O O . SER A 1 94 ? 4.394 -8.461 -17.122 1.00 95.56 94 SER A O 1
ATOM 726 N N . LYS A 1 95 ? 4.988 -10.603 -17.536 1.00 95.06 95 LYS A N 1
ATOM 727 C CA . LYS A 1 95 ? 5.133 -10.482 -18.987 1.00 95.06 95 LYS A CA 1
ATOM 728 C C . LYS A 1 95 ? 4.223 -11.489 -19.677 1.00 95.06 95 LYS A C 1
ATOM 730 O O . LYS A 1 95 ? 4.284 -12.679 -19.374 1.00 95.06 95 LYS A O 1
ATOM 735 N N . GLU A 1 96 ? 3.420 -11.018 -20.622 1.00 94.31 96 GLU A N 1
ATOM 736 C CA . GLU A 1 96 ? 2.596 -11.850 -21.500 1.00 94.31 96 GLU A CA 1
ATOM 737 C C . GLU A 1 96 ? 2.895 -11.472 -22.954 1.00 94.31 96 GLU A C 1
ATOM 739 O O . GLU A 1 96 ? 2.535 -10.390 -23.419 1.00 94.31 96 GLU A O 1
ATOM 744 N N . GLY A 1 97 ? 3.614 -12.343 -23.669 1.00 91.62 97 GLY A N 1
ATOM 745 C CA . GLY A 1 97 ? 4.158 -12.007 -24.988 1.00 91.62 97 GLY A CA 1
ATOM 746 C C . GLY A 1 97 ? 5.098 -10.801 -24.901 1.00 91.62 97 GLY A C 1
ATOM 747 O O . GLY A 1 97 ? 6.079 -10.834 -24.157 1.00 91.62 97 GLY A O 1
ATOM 748 N N . ASP A 1 98 ? 4.765 -9.732 -25.622 1.00 89.81 98 ASP A N 1
ATOM 749 C CA . ASP A 1 98 ? 5.529 -8.477 -25.643 1.00 89.81 98 ASP A CA 1
ATOM 750 C C . ASP A 1 98 ? 4.977 -7.406 -24.683 1.00 89.81 98 ASP A C 1
ATOM 752 O O . ASP A 1 98 ? 5.451 -6.269 -24.676 1.00 89.81 98 ASP A O 1
ATOM 756 N N . LEU A 1 99 ? 3.973 -7.748 -23.864 1.00 94.94 99 LEU A N 1
ATOM 757 C CA . LEU A 1 99 ? 3.335 -6.818 -22.936 1.00 94.94 99 LEU A CA 1
ATOM 758 C C . LEU A 1 99 ? 3.823 -7.041 -21.503 1.00 94.94 99 LEU A C 1
ATOM 760 O O . LEU A 1 99 ? 3.630 -8.108 -20.918 1.00 94.94 99 LEU A O 1
ATOM 764 N N . TRP A 1 100 ? 4.391 -5.991 -20.915 1.00 96.50 100 TRP A N 1
ATOM 765 C CA . TRP A 1 100 ? 4.645 -5.918 -19.480 1.00 96.50 100 TRP A CA 1
ATOM 766 C C . TRP A 1 100 ? 3.424 -5.356 -18.757 1.00 96.50 100 TRP A C 1
ATOM 768 O O . TRP A 1 100 ? 2.900 -4.307 -19.132 1.00 96.50 100 TRP A O 1
ATOM 778 N N . THR A 1 101 ? 3.000 -6.031 -17.691 1.00 96.88 101 THR A N 1
ATOM 779 C CA . THR A 1 101 ? 1.910 -5.573 -16.826 1.00 96.88 101 THR A CA 1
ATOM 780 C C . THR A 1 101 ? 2.444 -5.311 -15.427 1.00 96.88 101 THR A C 1
ATOM 782 O O . THR A 1 101 ? 2.926 -6.222 -14.757 1.00 96.88 101 THR A O 1
ATOM 785 N N . LEU A 1 102 ? 2.332 -4.059 -14.983 1.00 97.56 102 LEU A N 1
ATOM 786 C CA . LEU A 1 102 ? 2.674 -3.630 -13.632 1.00 97.56 102 LEU A CA 1
ATOM 787 C C . LEU A 1 102 ? 1.398 -3.347 -12.837 1.00 97.56 102 LEU A C 1
ATOM 789 O O . LEU A 1 102 ? 0.561 -2.547 -13.255 1.00 97.56 102 LEU A O 1
ATOM 793 N N . TYR A 1 103 ? 1.287 -3.942 -11.653 1.00 97.62 103 TYR A N 1
ATOM 794 C CA . TYR A 1 103 ? 0.243 -3.623 -10.687 1.00 97.62 103 TYR A CA 1
ATOM 795 C C . TYR A 1 103 ? 0.827 -2.888 -9.485 1.00 97.62 103 TYR A C 1
ATOM 797 O O . TYR A 1 103 ? 1.730 -3.386 -8.805 1.00 97.62 103 TYR A O 1
ATOM 805 N N . CYS A 1 104 ? 0.237 -1.734 -9.185 1.00 96.75 104 CYS A N 1
ATOM 806 C CA . CYS A 1 104 ? 0.556 -0.934 -8.012 1.00 96.75 104 CYS A CA 1
ATOM 807 C C . CYS A 1 104 ? -0.597 -0.980 -6.997 1.00 96.75 104 CYS A C 1
ATOM 809 O O . CYS A 1 104 ? -1.740 -0.700 -7.354 1.00 96.75 104 CYS A O 1
ATOM 811 N N . ASP A 1 105 ? -0.296 -1.287 -5.733 1.00 94.38 105 ASP A N 1
ATOM 812 C CA . ASP A 1 105 ? -1.204 -1.050 -4.602 1.00 94.38 105 ASP A CA 1
ATOM 813 C C . ASP A 1 105 ? -1.091 0.418 -4.189 1.00 94.38 105 ASP A C 1
ATOM 815 O O . ASP A 1 105 ? -0.001 0.885 -3.845 1.00 94.38 105 ASP A O 1
ATOM 819 N N . ILE A 1 106 ? -2.204 1.150 -4.234 1.00 93.19 106 ILE A N 1
ATOM 820 C CA . ILE A 1 106 ? -2.257 2.566 -3.863 1.00 93.19 106 ILE A CA 1
ATOM 821 C C . ILE A 1 106 ? -3.057 2.700 -2.572 1.00 93.19 106 ILE A C 1
ATOM 823 O O . ILE A 1 106 ? -4.241 2.374 -2.516 1.00 93.19 106 ILE A O 1
ATOM 827 N N . ARG A 1 107 ? -2.407 3.224 -1.532 1.00 91.25 107 ARG A N 1
ATOM 828 C CA . ARG A 1 107 ? -3.026 3.560 -0.247 1.00 91.25 107 ARG A CA 1
ATOM 829 C C . ARG A 1 107 ? -2.934 5.060 -0.039 1.00 91.25 107 ARG A C 1
ATOM 831 O O . ARG A 1 107 ? -1.842 5.604 0.120 1.00 91.25 107 ARG A O 1
ATOM 838 N N . ALA A 1 108 ? -4.085 5.716 -0.077 1.00 91.75 108 ALA A N 1
ATOM 839 C CA . ALA A 1 108 ? -4.208 7.156 0.068 1.00 91.75 108 ALA A CA 1
ATOM 840 C C . ALA A 1 108 ? -5.608 7.523 0.577 1.00 91.75 108 ALA A C 1
ATOM 842 O O . ALA A 1 108 ? -6.563 6.770 0.385 1.00 91.75 108 ALA A O 1
ATOM 843 N N . MET A 1 109 ? -5.733 8.706 1.175 1.00 91.88 109 MET A N 1
ATOM 844 C CA . MET A 1 109 ? -7.005 9.266 1.645 1.00 91.88 109 MET A CA 1
ATOM 845 C C . MET A 1 109 ? -7.710 10.021 0.506 1.00 91.88 109 MET A C 1
ATOM 847 O O . MET A 1 109 ? -7.992 11.219 0.595 1.00 91.88 109 MET A O 1
ATOM 851 N N . THR A 1 110 ? -7.942 9.321 -0.607 1.00 91.94 110 THR A N 1
ATOM 852 C CA . THR A 1 110 ? -8.657 9.820 -1.787 1.00 91.94 110 THR A CA 1
ATOM 853 C C . THR A 1 110 ? -9.403 8.689 -2.488 1.00 91.94 110 THR A C 1
ATOM 855 O O . THR A 1 110 ? -8.966 7.541 -2.462 1.00 91.94 110 THR A O 1
ATOM 858 N N . ASN A 1 111 ? -10.517 9.039 -3.127 1.00 91.56 111 ASN A N 1
ATOM 859 C CA . ASN A 1 111 ? -11.282 8.170 -4.025 1.00 91.56 111 ASN A CA 1
ATOM 860 C C . ASN A 1 111 ? -11.322 8.718 -5.458 1.00 91.56 111 ASN A C 1
ATOM 862 O O . ASN A 1 111 ? -12.061 8.201 -6.293 1.00 91.56 111 ASN A O 1
ATOM 866 N N . ASP A 1 112 ? -10.550 9.768 -5.743 1.00 95.19 112 ASP A N 1
ATOM 867 C CA . ASP A 1 112 ? -10.483 10.374 -7.067 1.00 95.19 112 ASP A CA 1
ATOM 868 C C . ASP A 1 112 ? -9.566 9.547 -7.979 1.00 95.19 112 ASP A C 1
ATOM 870 O O . ASP A 1 112 ? -8.361 9.782 -8.091 1.00 95.19 112 ASP A O 1
ATOM 874 N N . GLY A 1 113 ? -10.146 8.508 -8.582 1.00 96.25 113 GLY A N 1
ATOM 875 C CA . GLY A 1 113 ? -9.428 7.598 -9.472 1.00 96.25 113 GLY A CA 1
ATOM 876 C C . GLY A 1 113 ? -8.906 8.276 -10.736 1.00 96.25 113 GLY A C 1
ATOM 877 O O . GLY A 1 113 ? -7.853 7.880 -11.234 1.00 96.25 113 GLY A O 1
ATOM 878 N N . ASP A 1 114 ? -9.596 9.308 -11.223 1.00 97.69 114 ASP A N 1
ATOM 879 C CA . ASP A 1 114 ? -9.199 10.044 -12.422 1.00 97.69 114 ASP A CA 1
ATOM 880 C C . ASP A 1 114 ? -7.990 10.935 -12.138 1.00 97.69 114 ASP A C 1
ATOM 882 O O . ASP A 1 114 ? -7.029 10.923 -12.908 1.00 97.69 114 ASP A O 1
ATOM 886 N N . ALA A 1 115 ? -7.967 11.633 -10.998 1.00 97.81 115 ALA A N 1
ATOM 887 C CA . ALA A 1 115 ? -6.791 12.393 -10.587 1.00 97.81 115 ALA A CA 1
ATOM 888 C C . ALA A 1 115 ? -5.570 11.484 -10.386 1.00 97.81 115 ALA A C 1
ATOM 890 O O . ALA A 1 115 ? -4.482 11.806 -10.857 1.00 97.81 115 ALA A O 1
ATOM 891 N N . VAL A 1 116 ? -5.748 10.319 -9.750 1.00 97.75 116 VAL A N 1
ATOM 892 C CA . VAL A 1 116 ? -4.673 9.323 -9.609 1.00 97.75 116 VAL A CA 1
ATOM 893 C C . VAL A 1 116 ? -4.195 8.849 -10.981 1.00 97.75 116 VAL A C 1
ATOM 895 O O . VAL A 1 116 ? -2.990 8.797 -11.222 1.00 97.75 116 VAL A O 1
ATOM 898 N N . LYS A 1 117 ? -5.121 8.523 -11.890 1.00 98.19 117 LYS A N 1
ATOM 899 C CA . LYS A 1 117 ? -4.796 8.067 -13.245 1.00 98.19 117 LYS A CA 1
ATOM 900 C C . LYS A 1 117 ? -3.974 9.111 -13.995 1.00 98.19 117 LYS A C 1
ATOM 902 O O . LYS A 1 117 ? -2.915 8.762 -14.505 1.00 98.19 117 LYS A O 1
ATOM 907 N N . ASN A 1 118 ? -4.427 10.362 -14.011 1.00 97.94 118 ASN A N 1
ATOM 908 C CA . ASN A 1 118 ? -3.745 11.459 -14.696 1.00 97.94 118 ASN A CA 1
ATOM 909 C C . ASN A 1 118 ? -2.327 11.660 -14.149 1.00 97.94 118 ASN A C 1
ATOM 911 O O . ASN A 1 118 ? -1.382 11.746 -14.924 1.00 97.94 118 ASN A O 1
ATOM 915 N N . SER A 1 119 ? -2.151 11.630 -12.826 1.00 97.94 119 SER A N 1
ATOM 916 C CA . SER A 1 119 ? -0.827 11.771 -12.211 1.00 97.94 119 SER A CA 1
ATOM 917 C C . SER A 1 119 ? 0.126 10.620 -12.537 1.00 97.94 119 SER A C 1
ATOM 919 O O . SER A 1 119 ? 1.330 10.837 -12.657 1.00 97.94 119 SER A O 1
ATOM 921 N N . ILE A 1 120 ? -0.384 9.391 -12.661 1.00 97.56 120 ILE A N 1
ATOM 922 C CA . ILE A 1 120 ? 0.428 8.238 -13.075 1.00 97.56 120 ILE A CA 1
ATOM 923 C C . ILE A 1 120 ? 0.769 8.334 -14.563 1.00 97.56 120 ILE A C 1
ATOM 925 O O . ILE A 1 120 ? 1.903 8.055 -14.935 1.00 97.56 120 ILE A O 1
ATOM 929 N N . GLU A 1 121 ? -0.182 8.754 -15.398 1.00 96.69 121 GLU A N 1
ATOM 930 C CA . GLU A 1 121 ? 0.032 8.983 -16.828 1.00 96.69 121 GLU A CA 1
ATOM 931 C C . GLU A 1 121 ? 1.087 10.068 -17.071 1.00 96.69 121 GLU A C 1
ATOM 933 O O . GLU A 1 121 ? 1.995 9.868 -17.872 1.00 96.69 121 GLU A O 1
ATOM 938 N N . ASP A 1 122 ? 1.035 11.169 -16.319 1.00 96.06 122 ASP A N 1
ATOM 939 C CA . ASP A 1 122 ? 2.051 12.221 -16.346 1.00 96.06 122 ASP A CA 1
ATOM 940 C C . ASP A 1 122 ? 3.431 11.707 -15.924 1.00 96.06 122 ASP A C 1
ATOM 942 O O . ASP A 1 122 ? 4.429 12.061 -16.548 1.00 96.06 122 ASP A O 1
ATOM 946 N N . ALA A 1 123 ? 3.503 10.840 -14.907 1.00 95.44 123 ALA A N 1
ATOM 947 C CA . ALA A 1 123 ? 4.767 10.290 -14.414 1.00 95.44 123 ALA A CA 1
ATOM 948 C C . ALA A 1 123 ? 5.479 9.368 -15.420 1.00 95.44 123 ALA A C 1
ATOM 950 O O . ALA A 1 123 ? 6.680 9.144 -15.285 1.00 95.44 123 ALA A O 1
ATOM 951 N N . VAL A 1 124 ? 4.759 8.819 -16.403 1.00 95.75 124 VAL A N 1
ATOM 952 C CA . VAL A 1 124 ? 5.307 7.902 -17.422 1.00 95.75 124 VAL A CA 1
ATOM 953 C C . VAL A 1 124 ? 5.285 8.485 -18.837 1.00 95.75 124 VAL A C 1
ATOM 955 O O . VAL A 1 124 ? 5.741 7.830 -19.780 1.00 95.75 124 VAL A O 1
ATOM 958 N N . ARG A 1 125 ? 4.748 9.700 -18.991 1.00 94.12 125 ARG A N 1
ATOM 959 C CA . ARG A 1 125 ? 4.590 10.406 -20.264 1.00 94.12 125 ARG A CA 1
ATOM 960 C C . ARG A 1 125 ? 5.927 10.497 -20.991 1.00 94.12 125 ARG A C 1
ATOM 962 O O . ARG A 1 125 ? 6.945 10.783 -20.379 1.00 94.12 125 ARG A O 1
AT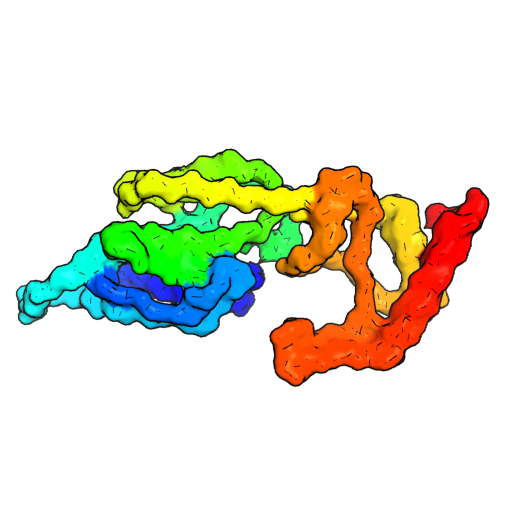OM 969 N N . ASP A 1 126 ? 5.914 10.223 -22.291 1.00 92.94 126 ASP A N 1
ATOM 970 C CA . ASP A 1 126 ? 7.087 10.241 -23.180 1.00 92.94 126 ASP A CA 1
ATOM 971 C C . ASP A 1 126 ? 8.209 9.231 -22.845 1.00 92.94 126 ASP A C 1
ATOM 973 O O . ASP A 1 126 ? 9.162 9.101 -23.613 1.00 92.94 126 ASP A O 1
ATOM 977 N N . HIS A 1 127 ? 8.073 8.452 -21.764 1.00 91.25 127 HIS A N 1
ATOM 978 C CA . HIS A 1 127 ? 9.032 7.418 -21.363 1.00 91.25 127 HIS A CA 1
ATOM 979 C C . HIS A 1 127 ? 8.556 5.995 -21.692 1.00 91.25 127 HIS A C 1
ATOM 981 O O . HIS A 1 127 ? 9.368 5.135 -22.034 1.00 91.25 127 HIS A O 1
ATOM 987 N N . LEU A 1 128 ? 7.244 5.734 -21.623 1.00 91.38 128 LEU A N 1
ATOM 988 C CA . LEU A 1 128 ? 6.649 4.432 -21.941 1.00 91.38 128 LEU A CA 1
ATOM 989 C C . LEU A 1 128 ? 5.517 4.542 -22.960 1.00 91.38 128 LEU A C 1
ATOM 991 O O . LEU A 1 128 ? 4.633 5.392 -22.860 1.00 91.38 128 LEU A O 1
ATOM 995 N N . ALA A 1 129 ? 5.486 3.591 -23.893 1.00 90.81 129 ALA A N 1
ATOM 996 C CA . ALA A 1 129 ? 4.322 3.355 -24.733 1.00 90.81 129 ALA A CA 1
ATOM 997 C C . ALA A 1 129 ? 3.257 2.593 -23.927 1.00 90.81 129 ALA A C 1
ATOM 999 O O . ALA A 1 129 ? 3.319 1.371 -23.780 1.00 90.81 129 ALA A O 1
ATOM 1000 N N . LEU A 1 130 ? 2.281 3.317 -23.379 1.00 93.38 130 LEU A N 1
ATOM 1001 C CA . LEU A 1 130 ? 1.180 2.713 -22.635 1.00 93.38 130 LEU A CA 1
ATOM 1002 C C . LEU A 1 130 ? 0.186 2.035 -23.583 1.00 93.38 130 LEU A C 1
ATOM 1004 O O . LEU A 1 130 ? -0.492 2.697 -24.364 1.00 93.38 130 LEU A O 1
ATOM 1008 N N . PHE A 1 131 ? 0.039 0.716 -23.458 1.00 94.75 131 PHE A N 1
ATOM 1009 C CA . PHE A 1 131 ? -1.068 -0.003 -24.093 1.00 94.75 131 PHE A CA 1
ATOM 1010 C C . PHE A 1 131 ? -2.404 0.280 -23.386 1.00 94.75 131 PHE A C 1
ATOM 1012 O O . PHE A 1 131 ? -3.432 0.484 -24.025 1.00 94.75 131 PHE A O 1
ATOM 1019 N N . SER A 1 132 ? -2.393 0.293 -22.051 1.00 95.56 132 SER A N 1
ATOM 1020 C CA . SER A 1 132 ? -3.562 0.565 -21.216 1.00 95.56 132 SER A CA 1
ATOM 1021 C C . SER A 1 132 ? -3.123 1.035 -19.830 1.00 95.56 132 SER A C 1
ATOM 1023 O O . SER A 1 132 ? -2.178 0.494 -19.261 1.00 95.56 132 SER A O 1
ATOM 1025 N N . LEU A 1 133 ? -3.865 1.986 -19.259 1.00 96.88 133 LEU A N 1
ATOM 1026 C CA . LEU A 1 133 ? -3.745 2.410 -17.865 1.00 96.88 133 LEU A CA 1
ATOM 1027 C C . LEU A 1 133 ? -5.131 2.406 -17.215 1.00 96.88 133 LEU A C 1
ATOM 1029 O O . LEU A 1 133 ? -6.041 3.120 -17.648 1.00 96.88 133 LEU A O 1
ATOM 1033 N N . LYS A 1 134 ? -5.281 1.611 -16.154 1.00 97.50 134 LYS A N 1
ATOM 1034 C CA . LYS A 1 134 ? -6.523 1.488 -15.388 1.00 97.50 134 LYS A CA 1
ATOM 1035 C C . LYS A 1 134 ? -6.251 1.748 -13.914 1.00 97.50 134 LYS A C 1
ATOM 1037 O O . LYS A 1 134 ? -5.408 1.087 -13.317 1.00 97.50 134 LYS A O 1
ATOM 1042 N N . VAL A 1 135 ? -7.030 2.650 -13.328 1.00 97.12 135 VAL A N 1
ATOM 1043 C CA . VAL A 1 135 ? -7.108 2.842 -11.879 1.00 97.12 135 VAL A CA 1
ATOM 1044 C C . VAL A 1 135 ? -8.441 2.275 -11.407 1.00 97.12 135 VAL A C 1
ATOM 1046 O O . VAL A 1 135 ? -9.482 2.541 -12.005 1.00 97.12 135 VAL A O 1
ATOM 1049 N N . VAL A 1 136 ? -8.402 1.445 -1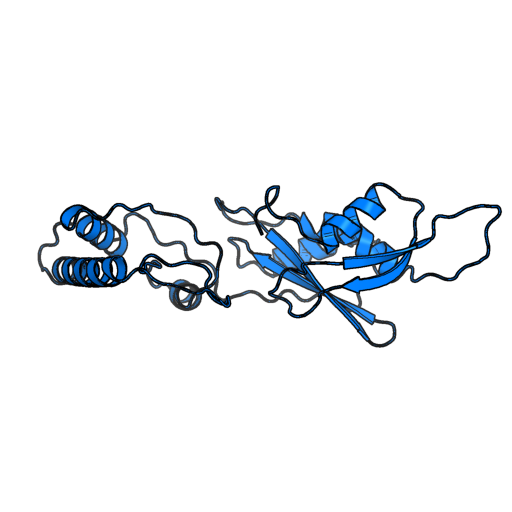0.366 1.00 94.44 136 VAL A N 1
ATOM 1050 C CA . VAL A 1 136 ? -9.598 0.895 -9.718 1.00 94.44 136 VAL A CA 1
ATOM 1051 C C . VAL A 1 136 ? -9.654 1.460 -8.311 1.00 94.44 136 VAL A C 1
ATOM 1053 O O . VAL A 1 136 ? -8.745 1.232 -7.516 1.00 94.44 136 VAL A O 1
ATOM 1056 N N . THR A 1 137 ? -10.709 2.211 -8.018 1.00 91.31 137 THR A N 1
ATOM 1057 C CA . THR A 1 137 ? -10.936 2.799 -6.699 1.00 91.31 137 THR A CA 1
ATOM 1058 C C . THR A 1 137 ? -11.619 1.797 -5.770 1.00 91.31 137 THR A C 1
ATOM 1060 O O . THR A 1 137 ? -12.357 0.910 -6.205 1.00 91.31 137 THR A O 1
ATOM 1063 N N . GLY A 1 138 ? -11.332 1.911 -4.473 1.00 84.25 138 GLY A N 1
ATOM 1064 C CA . GLY A 1 138 ? -12.013 1.139 -3.435 1.00 84.25 138 GLY A CA 1
ATOM 1065 C C . GLY A 1 138 ? -13.309 1.806 -2.968 1.00 84.25 138 GLY A C 1
ATOM 1066 O O . GLY A 1 138 ? -13.717 2.844 -3.480 1.00 84.25 138 GLY A O 1
ATOM 1067 N N . ALA A 1 139 ? -13.925 1.240 -1.926 1.00 83.31 139 ALA A N 1
ATOM 1068 C CA . ALA A 1 139 ? -15.108 1.819 -1.278 1.00 83.31 139 ALA A CA 1
ATOM 1069 C C . ALA A 1 139 ? -14.823 3.133 -0.518 1.00 83.31 139 ALA A C 1
ATOM 1071 O O . ALA A 1 139 ? -15.752 3.822 -0.107 1.00 83.31 139 ALA A O 1
ATOM 1072 N N . GLY A 1 140 ? -13.547 3.487 -0.335 1.00 83.19 140 GLY A N 1
ATOM 1073 C CA . GLY A 1 140 ? -13.114 4.657 0.418 1.00 83.19 140 GLY A CA 1
ATOM 1074 C C . GLY A 1 140 ? -12.179 4.358 1.568 1.00 83.19 140 GLY A C 1
ATOM 1075 O O . GLY A 1 140 ? -11.579 3.285 1.674 1.00 83.19 140 GLY A O 1
ATOM 1076 N N . TYR A 1 141 ? -12.050 5.373 2.409 1.00 87.19 141 TYR A N 1
ATOM 1077 C CA . TYR A 1 141 ? -11.286 5.374 3.642 1.00 87.19 141 TYR A CA 1
ATOM 1078 C C . TYR A 1 141 ? -12.232 5.604 4.822 1.00 87.19 141 TYR A C 1
ATOM 1080 O O . TYR A 1 141 ? -13.336 6.121 4.661 1.00 87.19 141 TYR A O 1
ATOM 1088 N N . VAL A 1 142 ? -11.790 5.205 6.010 1.00 89.50 142 VAL A N 1
ATOM 1089 C CA . VAL A 1 142 ? -12.518 5.455 7.254 1.00 89.50 142 VAL A CA 1
ATOM 1090 C C . VAL A 1 142 ? -12.026 6.776 7.832 1.00 89.50 142 VAL A C 1
ATOM 1092 O O . VAL A 1 142 ? -10.850 6.902 8.164 1.00 89.50 142 VAL A O 1
ATOM 1095 N N . GLU A 1 143 ? -12.919 7.754 7.944 1.00 87.75 143 GLU A N 1
ATOM 1096 C CA . GLU A 1 143 ? -12.659 9.045 8.588 1.00 87.75 143 GLU A CA 1
ATOM 1097 C C . GLU A 1 143 ? -13.907 9.466 9.368 1.00 87.75 143 GLU A C 1
ATOM 1099 O O . GLU A 1 143 ? -14.736 10.249 8.906 1.00 87.75 143 GLU A O 1
ATOM 1104 N N . SER A 1 144 ? -14.060 8.878 10.548 1.00 89.62 144 SER A N 1
ATOM 1105 C CA . SER A 1 144 ? -15.146 9.201 11.470 1.00 89.62 144 SER A CA 1
ATOM 1106 C C . SER A 1 144 ? -14.784 10.420 12.314 1.00 89.62 144 SER A C 1
ATOM 1108 O O . SER A 1 144 ? -13.626 10.582 12.702 1.00 89.62 144 SER A O 1
ATOM 1110 N N . ASP A 1 145 ? -15.767 11.269 12.627 1.00 90.38 145 ASP A N 1
ATOM 1111 C CA . ASP A 1 145 ? -15.559 12.429 13.501 1.00 90.38 145 ASP A CA 1
ATOM 1112 C C . ASP A 1 145 ? -15.151 11.952 14.906 1.00 90.38 145 ASP A C 1
ATOM 1114 O O . ASP A 1 145 ? -15.958 11.310 15.580 1.00 90.38 145 ASP A O 1
ATOM 1118 N N . PRO A 1 146 ? -13.957 12.301 15.423 1.00 90.44 146 PRO A N 1
ATOM 1119 C CA . PRO A 1 146 ? -13.546 11.926 16.777 1.00 90.44 146 PRO A CA 1
ATOM 1120 C C . PRO A 1 146 ? -14.508 12.400 17.881 1.00 90.44 146 PRO A C 1
ATOM 1122 O O . PRO A 1 146 ? -14.476 11.893 19.009 1.00 90.44 146 PRO A O 1
ATOM 1125 N N . ASN A 1 147 ? -15.355 13.390 17.586 1.00 91.69 147 ASN A N 1
ATOM 1126 C CA . ASN A 1 147 ? -16.385 13.916 18.476 1.00 91.69 147 ASN A CA 1
ATOM 1127 C C . ASN A 1 147 ? -17.770 13.297 18.269 1.00 91.69 147 ASN A C 1
ATOM 1129 O O . ASN A 1 147 ? -18.720 13.741 18.931 1.00 91.69 147 ASN A O 1
ATOM 1133 N N . SER A 1 148 ? -17.889 12.278 17.419 1.00 92.50 148 SER A N 1
ATOM 1134 C CA . SER A 1 148 ? -19.128 11.543 17.231 1.00 92.50 148 SER A CA 1
ATOM 1135 C C . SER A 1 148 ? -19.580 10.880 18.529 1.00 92.50 148 SER A C 1
ATOM 1137 O O . SER A 1 148 ? -18.786 10.575 19.429 1.00 92.50 148 SER A O 1
ATOM 1139 N N . ARG A 1 149 ? -20.892 10.655 18.639 1.00 92.75 149 ARG A N 1
ATOM 1140 C CA . ARG A 1 149 ? -21.482 9.992 19.807 1.00 92.75 149 ARG A CA 1
ATOM 1141 C C . ARG A 1 149 ? -20.878 8.603 20.016 1.00 92.75 149 ARG A C 1
ATOM 1143 O O . ARG A 1 149 ? -20.602 8.230 21.152 1.00 92.75 149 ARG A O 1
ATOM 1150 N N . LEU A 1 150 ? -20.651 7.868 18.929 1.00 94.12 150 LEU A N 1
ATOM 1151 C CA . LEU A 1 150 ? -20.098 6.521 18.965 1.00 94.12 150 LEU A CA 1
ATOM 1152 C C . LEU A 1 150 ? -18.664 6.519 19.517 1.00 94.12 150 LEU A C 1
ATOM 1154 O O . LEU A 1 150 ? -18.371 5.791 20.466 1.00 94.12 150 LEU A O 1
ATOM 1158 N N . ILE A 1 151 ? -17.788 7.383 18.996 1.00 94.06 151 ILE A N 1
ATOM 1159 C CA . ILE A 1 151 ? -16.391 7.453 19.445 1.00 94.06 151 ILE A CA 1
ATOM 1160 C C . ILE A 1 151 ? -16.293 7.993 20.876 1.00 94.06 151 ILE A C 1
ATOM 1162 O O . ILE A 1 151 ? -15.497 7.491 21.671 1.00 94.06 151 ILE A O 1
ATOM 1166 N N . LYS A 1 152 ? -17.109 8.984 21.256 1.00 94.38 152 LYS A N 1
ATOM 1167 C CA . LYS A 1 152 ? -17.160 9.463 22.648 1.00 94.38 152 LYS A CA 1
ATOM 1168 C C . LYS A 1 152 ? -17.625 8.375 23.616 1.00 94.38 152 LYS A C 1
ATOM 1170 O O . LYS A 1 152 ? -17.016 8.230 24.673 1.00 94.38 152 LYS A O 1
ATOM 1175 N N . ALA A 1 153 ? -18.645 7.592 23.256 1.00 95.50 153 ALA A N 1
ATOM 1176 C CA . ALA A 1 153 ? -19.119 6.481 24.082 1.00 95.50 153 ALA A CA 1
ATOM 1177 C C . ALA A 1 153 ? -18.031 5.426 24.290 1.00 95.50 153 ALA A C 1
ATOM 1179 O O . ALA A 1 153 ? -17.839 4.964 25.414 1.00 95.50 153 ALA A O 1
ATOM 1180 N N . MET A 1 154 ? -17.280 5.103 23.235 1.00 96.00 154 MET A N 1
ATOM 1181 C CA . MET A 1 154 ? -16.164 4.169 23.335 1.00 96.00 154 MET A CA 1
ATOM 1182 C C . MET A 1 154 ? -15.049 4.695 24.245 1.00 96.00 154 MET A C 1
ATOM 1184 O O . MET A 1 154 ? -14.589 3.976 25.128 1.00 96.00 154 MET A O 1
ATOM 1188 N N . ARG A 1 155 ? -14.642 5.962 24.080 1.00 95.62 155 ARG A N 1
ATOM 1189 C CA . ARG A 1 155 ? -13.632 6.600 24.944 1.00 95.62 155 ARG A CA 1
ATOM 1190 C C . ARG A 1 155 ? -14.038 6.566 26.410 1.00 95.62 155 ARG A C 1
ATOM 1192 O O . ARG A 1 155 ? -13.252 6.151 27.252 1.00 95.62 155 ARG A O 1
ATOM 1199 N N . TRP A 1 156 ? -15.284 6.933 26.695 1.00 95.88 156 TRP A N 1
ATOM 1200 C CA . TRP A 1 156 ? -15.809 6.900 28.054 1.00 95.88 156 TRP A CA 1
ATOM 1201 C C . TRP A 1 156 ? -15.809 5.482 28.636 1.00 95.88 156 TRP A C 1
ATOM 1203 O O . TRP A 1 156 ? -15.437 5.294 29.792 1.00 95.88 156 TRP A O 1
ATOM 1213 N N . ALA A 1 157 ? -16.191 4.475 27.841 1.00 96.94 157 ALA A N 1
ATOM 1214 C CA . ALA A 1 157 ? -16.166 3.081 28.273 1.00 96.94 157 ALA A CA 1
ATOM 1215 C C . ALA A 1 157 ? -14.739 2.612 28.589 1.00 96.94 157 ALA A C 1
ATOM 1217 O O . ALA A 1 157 ? -14.507 2.048 29.652 1.00 96.94 157 ALA A O 1
ATOM 1218 N N . LEU A 1 158 ? -13.773 2.912 27.719 1.00 96.38 158 LEU A N 1
ATOM 1219 C CA . LEU A 1 158 ? -12.359 2.603 27.945 1.00 96.38 158 LEU A CA 1
ATOM 1220 C C . LEU A 1 158 ? -11.830 3.254 29.231 1.00 96.38 158 LEU A C 1
ATOM 1222 O O . LEU A 1 158 ? -11.198 2.584 30.042 1.00 96.38 158 LEU A O 1
ATOM 1226 N N . GLU A 1 159 ? -12.138 4.534 29.455 1.00 96.44 159 GLU A N 1
ATOM 1227 C CA . GLU A 1 159 ? -11.718 5.274 30.652 1.00 96.44 159 GLU A CA 1
ATOM 1228 C C . GLU A 1 159 ? -12.337 4.708 31.930 1.00 96.44 159 GLU A C 1
ATOM 1230 O O . GLU A 1 159 ? -11.633 4.522 32.923 1.00 96.44 159 GLU A O 1
ATOM 1235 N N . LYS A 1 160 ? -13.638 4.394 31.905 1.00 96.56 160 LYS A N 1
ATOM 1236 C CA . LYS A 1 160 ? -14.341 3.804 33.048 1.00 96.56 160 LYS A CA 1
ATOM 1237 C C . LYS A 1 160 ? -13.760 2.446 33.434 1.00 96.56 160 LYS A C 1
ATOM 1239 O O . LYS A 1 160 ? -13.604 2.178 34.622 1.00 96.56 160 LYS A O 1
ATOM 1244 N N . GLU A 1 161 ? -13.452 1.609 32.449 1.00 96.94 161 GLU A N 1
ATOM 1245 C CA . GLU A 1 161 ? -12.894 0.274 32.683 1.00 96.94 161 GLU A CA 1
ATOM 1246 C C . GLU A 1 161 ? -11.365 0.295 32.882 1.00 96.94 161 GLU A C 1
ATOM 1248 O O . GLU A 1 161 ? -10.748 -0.752 33.065 1.00 96.94 161 GLU A O 1
ATOM 1253 N N . GLY A 1 162 ? -10.736 1.479 32.875 1.00 96.25 162 GLY A N 1
ATOM 1254 C CA . GLY A 1 162 ? -9.302 1.643 33.119 1.00 96.25 162 GLY A CA 1
ATOM 1255 C C . GLY A 1 162 ? -8.404 1.122 31.991 1.00 96.25 162 GLY A C 1
ATOM 1256 O O . GLY A 1 162 ? -7.234 0.827 32.232 1.00 96.25 162 GLY A O 1
ATOM 1257 N N . VAL A 1 163 ? -8.928 1.008 30.768 1.00 95.56 163 VAL A N 1
ATOM 1258 C CA . VAL A 1 163 ? -8.198 0.512 29.594 1.00 95.56 163 VAL A CA 1
ATOM 1259 C C . VAL A 1 163 ? -7.521 1.677 28.874 1.00 95.56 163 VAL A C 1
ATOM 1261 O O . VAL A 1 163 ? -8.167 2.613 28.401 1.00 95.56 163 VAL A O 1
ATOM 1264 N N . ALA A 1 164 ? -6.194 1.616 28.765 1.00 93.31 164 ALA A N 1
ATOM 1265 C CA . ALA A 1 164 ? -5.423 2.613 28.032 1.00 93.31 164 ALA A CA 1
ATOM 1266 C C . ALA A 1 164 ? -5.705 2.531 26.524 1.00 93.31 164 ALA A C 1
ATOM 1268 O O . ALA A 1 164 ? -5.749 1.447 25.946 1.00 93.31 164 ALA A O 1
ATOM 1269 N N . TYR A 1 165 ? -5.844 3.683 25.868 1.00 93.25 165 TYR A N 1
ATOM 1270 C CA . TYR A 1 165 ? -6.159 3.737 24.443 1.00 93.25 165 TYR A CA 1
ATOM 1271 C C . TYR A 1 165 ? -5.502 4.924 23.738 1.00 93.25 165 TYR A C 1
ATOM 1273 O O . TYR A 1 165 ? -5.042 5.882 24.364 1.00 93.25 165 TYR A O 1
ATOM 1281 N N . LYS A 1 166 ? -5.475 4.855 22.404 1.00 92.38 166 LYS A N 1
ATOM 1282 C CA . LYS A 1 166 ? -5.115 5.960 21.510 1.00 92.38 166 LYS A CA 1
ATOM 1283 C C . LYS A 1 166 ? -6.000 5.914 20.271 1.00 92.38 166 LYS A C 1
ATOM 1285 O O . LYS A 1 166 ? -6.226 4.839 19.724 1.00 92.38 166 LYS A O 1
ATOM 1290 N N . LEU A 1 167 ? -6.451 7.077 19.810 1.00 90.69 167 LEU A N 1
ATOM 1291 C CA . LEU A 1 167 ? -7.044 7.202 18.479 1.00 90.69 167 LEU A CA 1
ATOM 1292 C C . LEU A 1 167 ? -5.902 7.255 17.467 1.00 90.69 167 LEU A C 1
ATOM 1294 O O . LEU A 1 167 ? -5.012 8.097 17.587 1.00 90.69 167 LEU A O 1
ATOM 1298 N N . ILE A 1 168 ? -5.909 6.335 16.507 1.00 90.75 168 ILE A N 1
ATOM 1299 C CA . ILE A 1 168 ? -4.863 6.216 15.491 1.00 90.75 168 ILE A CA 1
ATOM 1300 C C . ILE A 1 168 ? -5.475 5.949 14.119 1.00 90.75 168 ILE A C 1
ATOM 1302 O O . ILE A 1 168 ? -6.530 5.332 14.006 1.00 90.75 168 ILE A O 1
ATOM 1306 N N . GLU A 1 169 ? -4.756 6.340 13.071 1.00 89.62 169 GLU A N 1
ATOM 1307 C CA . GLU A 1 169 ? -5.005 5.835 11.722 1.00 89.62 169 GLU A CA 1
ATOM 1308 C C . GLU A 1 169 ? -4.493 4.387 11.588 1.00 89.62 169 GLU A C 1
ATOM 1310 O O . GLU A 1 169 ? -3.348 4.079 11.955 1.00 89.62 169 GLU A O 1
ATOM 1315 N N . GLY A 1 170 ? -5.333 3.499 11.050 1.00 85.75 170 GLY A N 1
ATOM 1316 C CA . GLY A 1 170 ? -4.981 2.113 10.728 1.00 85.75 170 GLY A CA 1
ATOM 1317 C C . GLY A 1 170 ? -4.251 1.979 9.383 1.00 85.75 170 GLY A C 1
ATOM 1318 O O . GLY A 1 170 ? -4.455 2.762 8.465 1.00 85.75 170 GLY A O 1
ATOM 1319 N N . PHE A 1 171 ? -3.400 0.958 9.232 1.00 76.00 171 PHE A N 1
ATOM 1320 C CA . PHE A 1 171 ? -2.612 0.729 8.002 1.00 76.00 171 PHE A CA 1
ATOM 1321 C C . PHE A 1 171 ? -3.320 -0.121 6.930 1.00 76.00 171 PHE A C 1
ATOM 1323 O O . PHE A 1 171 ? -2.795 -0.295 5.823 1.00 76.00 171 PHE A O 1
ATOM 1330 N N . GLY A 1 172 ? -4.473 -0.703 7.264 1.00 75.38 172 GLY A N 1
ATOM 1331 C CA . GLY A 1 172 ? -5.112 -1.784 6.515 1.00 75.38 172 GLY A CA 1
ATOM 1332 C C . GLY A 1 172 ? -6.546 -1.485 6.106 1.00 75.38 172 GLY A C 1
ATOM 1333 O O . GLY A 1 172 ? -7.094 -0.423 6.409 1.00 75.38 172 GLY A O 1
ATOM 1334 N N . GLY A 1 173 ? -7.115 -2.411 5.337 1.00 77.94 173 GLY A N 1
ATOM 1335 C CA . GLY A 1 173 ? -8.535 -2.425 5.019 1.00 77.94 173 GLY A CA 1
ATOM 1336 C C . GLY A 1 173 ? -9.275 -3.405 5.904 1.00 77.94 173 GLY A C 1
ATOM 1337 O O . GLY A 1 173 ? -8.766 -4.480 6.195 1.00 77.94 173 GLY A O 1
ATOM 1338 N N . SER A 1 174 ? -10.463 -2.994 6.309 1.00 85.88 174 SER A N 1
ATOM 1339 C CA . SER A 1 174 ? -11.434 -3.745 7.092 1.00 85.88 174 SER A CA 1
ATOM 1340 C C . SER A 1 174 ? -12.812 -3.512 6.476 1.00 85.88 174 SER A C 1
ATOM 1342 O O . SER A 1 174 ? -12.986 -2.606 5.645 1.00 85.88 174 SER A O 1
ATOM 1344 N N . ASP A 1 175 ? -13.801 -4.301 6.891 1.00 89.12 175 ASP A N 1
ATOM 1345 C CA . ASP A 1 175 ? -15.192 -4.148 6.444 1.00 89.12 175 ASP A CA 1
ATOM 1346 C C . ASP A 1 175 ? -15.740 -2.746 6.746 1.00 89.12 175 ASP A C 1
ATOM 1348 O O . ASP A 1 175 ? -16.561 -2.208 6.003 1.00 89.12 175 ASP A O 1
ATOM 1352 N N . SER A 1 176 ? -15.191 -2.093 7.768 1.00 90.12 176 SER A N 1
ATOM 1353 C CA . SER A 1 176 ? -15.406 -0.688 8.096 1.00 90.12 176 SER A CA 1
ATOM 1354 C C . SER A 1 176 ? -15.264 0.254 6.901 1.00 90.12 176 SER A C 1
ATOM 1356 O O . SER A 1 176 ? -16.040 1.196 6.779 1.00 90.12 176 SER A O 1
ATOM 1358 N N . ARG A 1 177 ? -14.355 -0.001 5.949 1.00 88.31 177 ARG A N 1
ATOM 1359 C CA . ARG A 1 177 ? -14.250 0.834 4.734 1.00 88.31 177 ARG A CA 1
ATOM 1360 C C . ARG A 1 177 ? -15.505 0.778 3.871 1.00 88.31 177 ARG A C 1
ATOM 1362 O O . ARG A 1 177 ? -15.902 1.793 3.307 1.00 88.31 177 ARG A O 1
ATOM 1369 N N . TYR A 1 178 ? -16.111 -0.401 3.752 1.00 88.75 178 TYR A N 1
ATOM 1370 C CA . TYR A 1 178 ? -17.334 -0.574 2.978 1.00 88.75 178 TYR A CA 1
ATOM 1371 C C . TYR A 1 178 ? -18.485 0.213 3.611 1.00 88.75 178 TYR A C 1
ATOM 1373 O O . TYR A 1 178 ? -19.142 0.998 2.928 1.00 88.75 178 TYR A O 1
ATOM 1381 N N . PHE A 1 179 ? -18.680 0.065 4.924 1.00 90.56 179 PHE A N 1
ATOM 1382 C CA . PHE A 1 179 ? -19.744 0.759 5.653 1.00 90.56 179 PHE A CA 1
ATOM 1383 C C . PHE A 1 179 ? -19.517 2.274 5.748 1.00 90.56 179 PHE A C 1
ATOM 1385 O O . PHE A 1 179 ? -20.476 3.041 5.648 1.00 90.56 179 PHE A O 1
ATOM 1392 N N . ALA A 1 180 ? -18.264 2.725 5.859 1.00 88.94 180 ALA A N 1
ATOM 1393 C CA . ALA A 1 180 ? -17.923 4.148 5.856 1.00 88.94 180 ALA A CA 1
ATOM 1394 C C . ALA A 1 180 ? -18.303 4.799 4.519 1.00 88.94 180 ALA A C 1
ATOM 1396 O O . ALA A 1 180 ? -18.884 5.882 4.502 1.00 88.94 180 ALA A O 1
ATOM 1397 N N . GLY A 1 181 ? -18.088 4.098 3.399 1.00 83.81 181 GLY A N 1
ATOM 1398 C CA . GLY A 1 181 ? -18.555 4.528 2.076 1.00 83.81 181 GLY A CA 1
ATOM 1399 C C . GLY A 1 181 ? -20.081 4.653 1.957 1.00 83.81 181 GLY A C 1
ATOM 1400 O O . GLY A 1 181 ? -20.565 5.349 1.069 1.00 83.81 181 GLY A O 1
ATOM 1401 N N . GLN A 1 182 ? -20.843 4.030 2.863 1.00 87.38 182 GLN A N 1
ATOM 1402 C CA . GLN A 1 182 ? -22.303 4.170 2.973 1.00 87.38 182 GLN A CA 1
ATOM 1403 C C . GLN A 1 182 ? -22.730 5.246 3.991 1.00 87.38 182 GLN A C 1
ATOM 1405 O O . GLN A 1 182 ? -23.910 5.348 4.320 1.00 87.38 182 GLN A O 1
ATOM 1410 N N . GLY A 1 183 ? -21.790 6.043 4.512 1.00 86.88 183 GLY A N 1
ATOM 1411 C CA . GLY A 1 183 ? -22.060 7.112 5.476 1.00 86.88 183 GLY A CA 1
ATOM 1412 C C . GLY A 1 183 ? -22.228 6.643 6.924 1.00 86.88 183 GLY A C 1
ATOM 1413 O O . GLY A 1 183 ? -22.756 7.393 7.743 1.00 86.88 183 GLY A O 1
ATOM 1414 N N . SER A 1 184 ? -21.808 5.416 7.253 1.00 88.69 184 SER A N 1
ATOM 1415 C CA . SER A 1 184 ? -21.852 4.921 8.634 1.00 88.69 184 SER A CA 1
ATOM 1416 C C . SER A 1 184 ? -20.705 5.495 9.465 1.00 88.69 184 SER A C 1
ATOM 1418 O O . SER A 1 184 ? -19.554 5.480 9.032 1.00 88.69 184 SER A O 1
ATOM 1420 N N . ASP A 1 185 ? -21.020 5.948 10.678 1.00 89.50 185 ASP A N 1
ATOM 1421 C CA . ASP A 1 185 ? -20.029 6.299 11.697 1.00 89.50 185 ASP A CA 1
ATOM 1422 C C . ASP A 1 185 ? -19.502 5.024 12.362 1.00 89.50 185 ASP A C 1
ATOM 1424 O O . ASP A 1 185 ? -20.288 4.179 12.798 1.00 89.50 185 ASP A O 1
ATOM 1428 N N . LEU A 1 186 ? -18.180 4.854 12.396 1.00 91.56 186 LEU A N 1
ATOM 1429 C CA . LEU A 1 186 ? -17.550 3.602 12.817 1.00 91.56 186 LEU A CA 1
ATOM 1430 C C . LEU A 1 186 ? -16.080 3.769 13.209 1.00 91.56 186 LEU A C 1
ATOM 1432 O O . LEU A 1 186 ? -15.420 4.749 12.870 1.00 91.56 186 LEU A O 1
ATOM 1436 N N . PHE A 1 187 ? -15.554 2.785 13.923 1.00 92.25 187 PHE A N 1
ATOM 1437 C CA . PHE A 1 187 ? -14.139 2.672 14.247 1.00 92.25 187 PHE A CA 1
ATOM 1438 C C . PHE A 1 187 ? -13.776 1.191 14.355 1.00 92.25 187 PHE A C 1
ATOM 1440 O O . PHE A 1 187 ? -14.627 0.363 14.680 1.00 92.25 187 PHE A O 1
ATOM 1447 N N . ASP A 1 188 ? -12.507 0.867 14.118 1.00 92.50 188 ASP A N 1
ATOM 1448 C CA . ASP A 1 188 ? -11.987 -0.475 14.361 1.00 92.50 188 ASP A CA 1
ATOM 1449 C C . ASP A 1 188 ? -11.423 -0.553 15.783 1.00 92.50 188 ASP A C 1
ATOM 1451 O O . ASP A 1 188 ? -10.624 0.288 16.200 1.00 92.50 188 ASP A O 1
ATOM 1455 N N . PHE A 1 189 ? -11.836 -1.571 16.534 1.00 92.44 189 PHE A N 1
ATOM 1456 C CA . PHE A 1 189 ? -11.318 -1.869 17.865 1.00 92.44 189 PHE A CA 1
ATOM 1457 C C . PHE A 1 189 ? -11.330 -3.375 18.093 1.00 92.44 189 PHE A C 1
ATOM 1459 O O . PHE A 1 189 ? -12.270 -4.064 17.702 1.00 92.44 189 PHE A O 1
ATOM 1466 N N . GLY A 1 190 ? -10.288 -3.890 18.734 1.00 92.50 190 GLY A N 1
ATOM 1467 C CA . GLY A 1 190 ? -10.103 -5.320 18.926 1.00 92.50 190 GLY A CA 1
ATOM 1468 C C . GLY A 1 190 ? -9.168 -5.620 20.091 1.00 92.50 190 GLY A C 1
ATOM 1469 O O . GLY A 1 190 ? -8.591 -4.695 20.670 1.00 92.50 190 GLY A O 1
ATOM 1470 N N . PRO A 1 191 ? -9.073 -6.895 20.491 1.00 94.75 191 PRO A N 1
ATOM 1471 C CA . PRO A 1 191 ? -8.153 -7.313 21.535 1.00 94.75 191 PRO A CA 1
ATOM 1472 C C . PRO A 1 191 ? -6.704 -7.146 21.072 1.00 94.75 191 PRO A C 1
ATOM 1474 O O . PRO A 1 191 ? -6.407 -7.097 19.878 1.00 94.75 191 PRO A O 1
ATOM 1477 N N . GLU A 1 192 ? -5.793 -7.101 22.034 1.00 94.62 192 GLU A N 1
ATOM 1478 C CA . GLU A 1 192 ? -4.363 -7.146 21.779 1.00 94.62 192 GLU A CA 1
ATOM 1479 C C . GLU A 1 192 ? -3.964 -8.516 21.223 1.00 94.62 192 GLU A C 1
ATOM 1481 O O . GLU A 1 192 ? -4.298 -9.568 21.777 1.00 94.62 192 GLU A O 1
ATOM 1486 N N . GLY A 1 193 ? -3.217 -8.481 20.130 1.00 94.00 193 GLY A N 1
ATOM 1487 C CA . GLY A 1 193 ? -2.652 -9.633 19.455 1.00 94.00 193 GLY A CA 1
ATOM 1488 C C . GLY A 1 193 ? -1.624 -9.170 18.434 1.00 94.00 193 GLY A C 1
ATOM 1489 O O . GLY A 1 193 ? -1.466 -7.968 18.198 1.00 94.00 193 GLY A O 1
ATOM 1490 N N . ASP A 1 194 ? -0.919 -10.117 17.831 1.00 94.44 194 ASP A N 1
ATOM 1491 C CA . ASP A 1 194 ? 0.087 -9.810 16.820 1.00 94.44 194 ASP A CA 1
ATOM 1492 C C . ASP A 1 194 ? 0.259 -10.971 15.835 1.00 94.44 194 ASP A C 1
ATOM 1494 O O . ASP A 1 194 ? -0.294 -12.063 15.998 1.00 94.44 194 ASP A O 1
ATOM 1498 N N . ASN A 1 195 ? 1.055 -10.716 14.800 1.00 90.25 195 ASN A N 1
ATOM 1499 C CA . ASN A 1 195 ? 1.405 -11.652 13.746 1.00 90.25 195 ASN A CA 1
ATOM 1500 C C . ASN A 1 195 ? 0.173 -12.191 12.998 1.00 90.25 195 ASN A C 1
ATOM 1502 O O . ASN A 1 195 ? 0.143 -13.353 12.592 1.00 90.25 195 ASN A O 1
ATOM 1506 N N . LEU A 1 196 ? -0.826 -11.323 12.806 1.00 87.75 196 LEU A N 1
ATOM 1507 C CA . LEU A 1 196 ? -2.010 -11.580 11.988 1.00 87.75 196 LEU A CA 1
ATOM 1508 C C . LEU A 1 196 ? -1.595 -12.144 10.619 1.00 87.75 196 LEU A C 1
ATOM 1510 O O . LEU A 1 196 ? -0.748 -11.558 9.939 1.00 87.75 196 LEU A O 1
ATOM 1514 N N . HIS A 1 197 ? -2.201 -13.264 10.213 1.00 84.81 197 HIS A N 1
ATOM 1515 C CA . HIS A 1 197 ? -1.886 -14.004 8.983 1.00 84.81 197 HIS A CA 1
ATOM 1516 C C . HIS A 1 197 ? -0.500 -14.676 8.940 1.00 84.81 197 HIS A C 1
ATOM 1518 O O . HIS A 1 197 ? -0.065 -15.112 7.871 1.00 84.81 197 HIS A O 1
ATOM 1524 N N . GLY A 1 198 ? 0.203 -14.780 10.068 1.00 88.00 198 GLY A N 1
ATOM 1525 C CA . GLY A 1 198 ? 1.483 -15.478 10.172 1.00 88.00 198 GLY A CA 1
ATOM 1526 C C . GLY A 1 198 ? 1.400 -16.766 10.998 1.00 88.00 198 GLY A C 1
ATOM 1527 O O . GLY A 1 198 ? 0.456 -17.001 11.741 1.00 88.00 198 GLY A O 1
ATOM 1528 N N . ALA A 1 199 ? 2.438 -17.603 10.917 1.00 92.00 199 ALA A N 1
ATOM 1529 C CA . ALA A 1 199 ? 2.464 -18.911 11.591 1.00 92.00 199 ALA A CA 1
ATOM 1530 C C . ALA A 1 199 ? 2.400 -18.846 13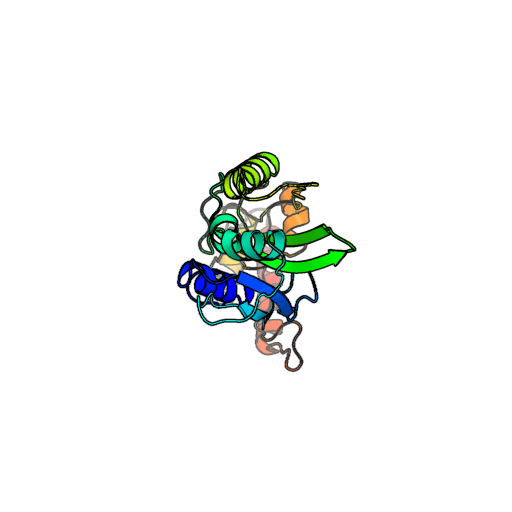.133 1.00 92.00 199 ALA A C 1
ATOM 1532 O O . ALA A 1 199 ? 2.009 -19.819 13.769 1.00 92.00 199 ALA A O 1
ATOM 1533 N N . ASN A 1 200 ? 2.776 -17.706 13.718 1.00 95.81 200 ASN A N 1
ATOM 1534 C CA . ASN A 1 200 ? 2.765 -17.438 15.157 1.00 95.81 200 ASN A CA 1
ATOM 1535 C C . ASN A 1 200 ? 1.685 -16.408 15.536 1.00 95.81 200 ASN A C 1
ATOM 1537 O O . ASN A 1 200 ? 1.913 -15.587 16.419 1.00 95.81 200 ASN A O 1
ATOM 1541 N N . GLU A 1 201 ? 0.572 -16.355 14.799 1.00 96.94 201 GLU A N 1
ATOM 1542 C CA . GLU A 1 201 ? -0.566 -15.493 15.143 1.00 96.94 201 GLU A CA 1
ATOM 1543 C C . GLU A 1 201 ? -1.049 -15.790 16.571 1.00 96.94 201 GLU A C 1
ATOM 1545 O O . GLU A 1 201 ? -1.229 -16.952 16.946 1.00 96.94 201 GLU A O 1
ATOM 1550 N N . TRP A 1 202 ? -1.235 -14.748 17.383 1.00 96.81 202 TRP A N 1
ATOM 1551 C CA . TRP A 1 202 ? -1.655 -14.898 18.775 1.00 96.81 202 TRP A CA 1
ATOM 1552 C C . TRP A 1 202 ? -2.552 -13.750 19.237 1.00 96.81 202 TRP A C 1
ATOM 1554 O O . TRP A 1 202 ? -2.588 -12.674 18.642 1.00 96.81 202 TRP A O 1
ATOM 1564 N N . VAL A 1 203 ? -3.260 -13.992 20.340 1.00 97.69 203 VAL A N 1
ATOM 1565 C CA . VAL A 1 203 ? -4.135 -13.019 21.001 1.00 97.69 203 VAL A CA 1
ATOM 1566 C C . VAL A 1 203 ? -4.026 -13.145 22.522 1.00 97.69 203 VAL A C 1
ATOM 1568 O O . VAL A 1 203 ? -3.849 -14.242 23.058 1.00 97.69 203 VAL A O 1
ATOM 1571 N N . SER A 1 204 ? -4.126 -12.022 23.230 1.00 97.62 204 SER A N 1
ATOM 1572 C CA . SER A 1 204 ? -4.129 -11.974 24.691 1.00 97.62 204 SER A CA 1
ATOM 1573 C C . SER A 1 204 ? -5.502 -12.349 25.259 1.00 97.62 204 SER A C 1
ATOM 1575 O O . SER A 1 204 ? -6.505 -11.681 25.001 1.00 97.62 204 SER A O 1
ATOM 1577 N N . LEU A 1 205 ? -5.557 -13.393 26.095 1.00 97.50 205 LEU A N 1
ATOM 1578 C CA . LEU A 1 205 ? -6.805 -13.818 26.745 1.00 97.50 205 LEU A CA 1
ATOM 1579 C C . LEU A 1 205 ? -7.356 -12.767 27.720 1.00 97.50 205 LEU A C 1
ATOM 1581 O O . LEU A 1 205 ? -8.574 -12.617 27.830 1.00 97.50 205 LEU A O 1
ATOM 1585 N N . SER A 1 206 ? -6.484 -12.032 28.421 1.00 96.31 206 SER A N 1
ATOM 1586 C CA . SER A 1 206 ? -6.926 -10.935 29.290 1.00 96.31 206 SER A CA 1
ATOM 1587 C C . SER A 1 206 ? -7.518 -9.801 28.464 1.00 96.31 206 SER A C 1
ATOM 1589 O O . SER A 1 206 ? -8.597 -9.318 28.800 1.00 96.31 206 SER A O 1
ATOM 1591 N N . SER A 1 207 ? -6.891 -9.466 27.333 1.00 96.56 207 SER A N 1
ATOM 1592 C CA . SER A 1 207 ? -7.392 -8.416 26.449 1.00 96.56 207 SER A CA 1
ATOM 1593 C C . SER A 1 207 ? -8.745 -8.775 25.835 1.00 96.56 207 SER A C 1
ATOM 1595 O O . SER A 1 207 ? -9.618 -7.920 25.765 1.00 96.56 207 SER A O 1
ATOM 1597 N N . ILE A 1 208 ? -8.995 -10.043 25.481 1.00 96.94 208 ILE A N 1
ATOM 1598 C CA . ILE A 1 208 ? -10.334 -10.488 25.043 1.00 96.94 208 ILE A CA 1
ATOM 1599 C C . ILE A 1 208 ? -11.388 -10.206 26.121 1.00 96.94 208 ILE A C 1
ATOM 1601 O O . ILE A 1 208 ? -12.474 -9.707 25.817 1.00 96.94 208 ILE A O 1
ATOM 1605 N N . LYS A 1 209 ? -11.078 -10.512 27.387 1.00 96.62 209 LYS A N 1
ATOM 1606 C CA . LYS A 1 209 ? -11.998 -10.269 28.503 1.00 96.62 209 LYS A CA 1
ATOM 1607 C C . LYS A 1 209 ? -12.243 -8.774 28.713 1.00 96.62 209 LYS A C 1
ATOM 1609 O O . LYS A 1 209 ? -13.393 -8.375 28.864 1.00 96.62 209 LYS A O 1
ATOM 1614 N N . GLU A 1 210 ? -11.188 -7.965 28.708 1.00 96.75 210 GLU A N 1
ATOM 1615 C CA . GLU A 1 210 ? -11.280 -6.502 28.810 1.00 96.75 210 GLU A CA 1
ATOM 1616 C C . GLU A 1 210 ? -12.137 -5.926 27.682 1.00 96.75 210 GLU A C 1
ATOM 1618 O O . GLU A 1 210 ? -13.046 -5.138 27.927 1.00 96.75 210 GLU A O 1
ATOM 1623 N N . ASN A 1 211 ? -11.910 -6.393 26.457 1.00 96.25 211 ASN A N 1
ATOM 1624 C CA . ASN A 1 211 ? -12.634 -5.965 25.273 1.00 96.25 211 ASN A CA 1
ATOM 1625 C C . ASN A 1 211 ? -14.148 -6.224 25.408 1.00 96.25 211 ASN A C 1
ATOM 1627 O O . ASN A 1 211 ? -14.953 -5.323 25.171 1.00 96.25 211 ASN A O 1
ATOM 1631 N N . ALA A 1 212 ? -14.542 -7.406 25.897 1.00 96.56 212 ALA A N 1
ATOM 1632 C CA . ALA A 1 212 ? -15.945 -7.732 26.159 1.00 96.56 212 ALA A CA 1
ATOM 1633 C C . ALA A 1 212 ? -16.590 -6.813 27.215 1.00 96.56 212 ALA A C 1
ATOM 1635 O O . ALA A 1 212 ? -17.729 -6.376 27.039 1.00 96.56 212 ALA A O 1
ATOM 1636 N N . VAL A 1 213 ? -15.865 -6.495 28.295 1.00 97.75 213 VAL A N 1
ATOM 1637 C CA . VAL A 1 213 ? -16.345 -5.580 29.347 1.00 97.75 213 VAL A CA 1
ATOM 1638 C C . VAL A 1 213 ? -16.515 -4.162 28.796 1.00 97.75 213 VAL A C 1
ATOM 1640 O O . VAL A 1 213 ? -17.557 -3.543 29.008 1.00 97.75 213 VAL A O 1
ATOM 1643 N N . VAL A 1 214 ? -15.543 -3.671 28.023 1.00 97.62 214 VAL A N 1
ATOM 1644 C CA . VAL A 1 214 ? -15.602 -2.346 27.389 1.00 97.62 214 VAL A CA 1
ATOM 1645 C C . VAL A 1 214 ? -16.787 -2.246 26.429 1.00 97.62 214 VAL A C 1
ATOM 1647 O O . VAL A 1 214 ? -17.544 -1.279 26.505 1.00 97.62 214 VAL A O 1
ATOM 1650 N N . PHE A 1 215 ? -17.002 -3.246 25.566 1.00 96.75 215 PHE A N 1
ATOM 1651 C CA . PHE A 1 215 ? -18.154 -3.255 24.659 1.00 96.75 215 PHE A CA 1
ATOM 1652 C C . PHE A 1 215 ? -19.482 -3.245 25.416 1.00 96.75 215 PHE A C 1
ATOM 1654 O O . PHE A 1 215 ? -20.381 -2.487 25.051 1.00 96.75 215 PHE A O 1
ATOM 1661 N N . HIS A 1 216 ? -19.605 -4.033 26.486 1.00 96.81 216 HIS A N 1
ATOM 1662 C CA . HIS A 1 216 ? -20.798 -4.020 27.331 1.00 96.81 216 HIS A CA 1
ATOM 1663 C C . HIS A 1 216 ? -21.054 -2.622 27.915 1.00 96.81 216 HIS A C 1
ATOM 1665 O O . HIS A 1 216 ? -22.146 -2.075 27.758 1.00 96.81 216 HIS A O 1
ATOM 1671 N N . THR A 1 217 ? -20.032 -1.999 28.506 1.00 96.75 217 THR A N 1
ATOM 1672 C CA . THR A 1 217 ? -20.126 -0.640 29.058 1.00 96.75 217 THR A CA 1
ATOM 1673 C C . THR A 1 217 ? -20.465 0.402 27.988 1.00 96.75 217 THR A C 1
ATOM 1675 O O . THR A 1 217 ? -21.282 1.290 28.234 1.00 96.75 217 THR A O 1
ATOM 1678 N N . MET A 1 218 ? -19.899 0.298 26.783 1.00 96.06 218 MET A N 1
ATOM 1679 C CA . MET A 1 218 ? -20.228 1.192 25.669 1.00 96.06 218 MET A CA 1
ATOM 1680 C C . MET A 1 218 ? -21.702 1.061 25.260 1.00 96.06 218 MET A C 1
ATOM 1682 O O . MET A 1 218 ? -22.377 2.072 25.058 1.00 96.06 218 MET A O 1
ATOM 1686 N N . LEU A 1 219 ? -22.221 -0.165 25.162 1.00 94.94 219 LEU A N 1
ATOM 1687 C CA . LEU A 1 219 ? -23.623 -0.405 24.816 1.00 94.94 219 LEU A CA 1
ATOM 1688 C C . LEU A 1 219 ? -24.571 0.162 25.877 1.00 94.94 219 LEU A C 1
ATOM 1690 O O . LEU A 1 219 ? -25.547 0.816 25.513 1.00 94.94 219 LEU A O 1
ATOM 1694 N N . GLU A 1 220 ? -24.254 0.008 27.166 1.00 94.19 220 GLU A N 1
ATOM 1695 C CA . GLU A 1 220 ? -25.025 0.628 28.252 1.00 94.19 220 GLU A CA 1
ATOM 1696 C C . GLU A 1 220 ? -25.066 2.158 28.154 1.00 94.19 220 GLU A C 1
ATOM 1698 O O . GLU A 1 220 ? -26.062 2.778 28.518 1.00 94.19 220 GLU A O 1
ATOM 1703 N N . VAL A 1 221 ? -23.978 2.792 27.711 1.00 92.88 221 VAL A N 1
ATOM 1704 C CA . VAL A 1 221 ? -23.915 4.248 27.512 1.00 92.88 221 VAL A CA 1
ATOM 1705 C C . VAL A 1 221 ? -24.798 4.666 26.340 1.00 92.88 221 VAL A C 1
ATOM 1707 O O . VAL A 1 221 ? -25.580 5.611 26.453 1.00 92.88 221 VAL A O 1
ATOM 1710 N N . LEU A 1 222 ? -24.710 3.937 25.228 1.00 93.19 222 LEU A N 1
ATOM 1711 C CA . LEU A 1 222 ? -25.466 4.227 24.013 1.00 93.19 222 LEU A CA 1
ATOM 1712 C C . LEU A 1 222 ? -26.970 3.952 24.160 1.00 93.19 222 LEU A C 1
ATOM 1714 O O . LEU A 1 222 ? -27.764 4.595 23.471 1.00 93.19 222 LEU A O 1
ATOM 1718 N N . SER A 1 223 ? -27.372 3.049 25.058 1.00 92.94 223 SER A N 1
ATOM 1719 C CA . SER A 1 223 ? -28.777 2.701 25.293 1.00 92.94 223 SER A CA 1
ATOM 1720 C C . SER A 1 223 ? -29.499 3.610 26.294 1.00 92.94 223 SER A C 1
ATOM 1722 O O . SER A 1 223 ? -30.703 3.460 26.481 1.00 92.94 223 SER A O 1
ATOM 1724 N N . ARG A 1 224 ? -28.800 4.525 26.979 1.00 88.00 224 ARG A N 1
ATOM 1725 C CA . ARG A 1 224 ? -29.418 5.447 27.948 1.00 88.00 224 ARG A CA 1
ATOM 1726 C C . ARG A 1 224 ? -30.092 6.626 27.249 1.00 88.00 224 ARG A C 1
ATOM 1728 O O . ARG A 1 224 ? -29.473 7.290 26.421 1.00 88.00 224 ARG A O 1
ATOM 1735 N N . ASP A 1 225 ? -31.296 6.975 27.708 1.00 73.69 225 ASP A N 1
ATOM 1736 C CA . ASP A 1 225 ? -32.021 8.186 27.277 1.00 73.69 225 ASP A CA 1
ATOM 1737 C C . ASP A 1 225 ? -31.255 9.480 27.596 1.00 73.69 225 ASP A C 1
ATOM 1739 O O . ASP A 1 225 ? -31.343 10.474 26.877 1.00 73.69 225 ASP A O 1
ATOM 1743 N N . ARG A 1 226 ? -30.480 9.469 28.689 1.00 74.00 226 ARG A N 1
ATOM 1744 C CA . ARG A 1 226 ? -29.528 10.524 29.053 1.00 74.00 226 ARG A CA 1
ATOM 1745 C C . ARG A 1 226 ? -28.130 9.929 29.101 1.00 74.00 226 ARG A C 1
ATOM 1747 O O . ARG A 1 226 ? -27.718 9.348 30.106 1.00 74.00 226 ARG A O 1
ATOM 1754 N N . SER A 1 227 ? -27.437 10.049 27.980 1.00 72.31 227 SER A N 1
ATOM 1755 C CA . SER A 1 227 ? -26.057 9.610 27.824 1.00 72.31 227 SER A CA 1
ATOM 1756 C C . SER A 1 227 ? -25.097 10.578 28.540 1.00 72.31 227 SER A C 1
ATOM 1758 O O . SER A 1 227 ? -25.303 11.790 28.462 1.00 72.31 227 SER A O 1
ATOM 1760 N N . PRO A 1 228 ? -24.058 10.084 29.245 1.00 70.06 228 PRO A N 1
ATOM 1761 C CA . PRO A 1 228 ? -22.975 10.920 29.774 1.00 70.06 228 PRO A CA 1
ATOM 1762 C C . PRO A 1 228 ? -22.075 11.519 28.677 1.00 70.06 228 PRO A C 1
ATOM 1764 O O . PRO A 1 228 ? -21.217 12.344 28.988 1.00 70.06 228 PRO A O 1
ATOM 1767 N N . VAL A 1 229 ? -22.260 11.091 27.423 1.00 76.94 229 VAL A N 1
ATOM 1768 C CA . VAL A 1 229 ? -21.543 11.546 26.221 1.00 76.94 229 VAL A CA 1
ATOM 1769 C C . VAL A 1 229 ? -22.472 12.062 25.135 1.00 76.94 229 VAL A C 1
ATOM 1771 O O . VAL A 1 229 ? -23.610 11.533 25.046 1.00 76.94 229 VAL A O 1
#

Sequence (229 aa):
MRPGVDRHAMLTASKYLDQNPESVVTDVRGGFVKSNVVPGWAELDVIHPDSSGKDITYDKNLTELMRLLLPISQAAFPTKHSDKGKIISPNLLSKEGDLWTLYCDIRAMTNDGDAVKNSIEDAVRDHLALFSLKVVTGAGYVESDPNSRLIKAMRWALEKEGVAYKLIEGFGGSDSRYFAGQGSDLFDFGPEGDNLHGANEWVSLSSIKENAVVFHTMLEVLSRDRSPV

pLDDT: mean 92.27, std 6.54, range [63.0, 98.19]

Radius of gyration: 23.28 Å; chains: 1; bounding box: 67×34×61 Å

Secondary structure (DSSP, 8-state):
--TTTS--HHHHHHHHHHH-TT-EEEEEEE----TTS--S-EEEEEEPP-TTS------HHHHHHHHHHHHHHH--------TT--EEEEEEEEEETTEEEEEEEEE-S---HHHHHHHHHHHHTTTS--S-------S------TTSHHHHHHHHHHHHTT--------SS--THHHHHTTT--------SEE-TTSTT-EE-HHHHHHHHHHHHHHHHHHT-SS---